Protein AF-A0A0J5IJS6-F1 (afdb_monomer_lite)

Organism: NCBI:txid880157

Structure (mmCIF, N/CA/C/O backbone):
data_AF-A0A0J5IJS6-F1
#
_entry.id   AF-A0A0J5IJS6-F1
#
loop_
_atom_site.group_PDB
_atom_site.id
_atom_site.type_symbol
_atom_site.label_atom_id
_atom_site.label_alt_id
_atom_site.label_comp_id
_atom_site.label_asym_id
_atom_site.label_entity_id
_atom_site.label_seq_id
_atom_site.pdbx_PDB_ins_code
_atom_site.Cartn_x
_atom_site.Cartn_y
_atom_site.Cartn_z
_atom_site.occupancy
_atom_site.B_iso_or_equiv
_atom_site.auth_seq_id
_atom_site.auth_comp_id
_atom_site.auth_asym_id
_atom_site.auth_atom_id
_atom_site.pdbx_PDB_model_num
ATOM 1 N N . GLY A 1 1 ? -22.419 -13.515 131.970 1.00 75.12 1 GLY A N 1
ATOM 2 C CA . GLY A 1 1 ? -23.611 -14.105 131.323 1.00 75.12 1 GLY A CA 1
ATOM 3 C C . GLY A 1 1 ? -23.386 -14.214 129.826 1.00 75.12 1 GLY A C 1
ATOM 4 O O . GLY A 1 1 ? -22.656 -13.390 129.288 1.00 75.12 1 GLY A O 1
ATOM 5 N N . ARG A 1 2 ? -23.968 -15.224 129.166 1.00 88.88 2 ARG A N 1
ATOM 6 C CA . ARG A 1 2 ? -23.912 -15.384 127.700 1.00 88.88 2 ARG A CA 1
ATOM 7 C C . ARG A 1 2 ? -24.667 -14.229 127.009 1.00 88.88 2 ARG A C 1
ATOM 9 O O . ARG A 1 2 ? -25.672 -13.759 127.544 1.00 88.88 2 ARG A O 1
ATOM 16 N N . LYS A 1 3 ? -24.170 -13.765 125.859 1.00 86.94 3 LYS A N 1
ATOM 17 C CA . LYS A 1 3 ? -24.756 -12.679 125.051 1.00 86.94 3 LYS A CA 1
ATOM 18 C C . LYS A 1 3 ? -25.018 -13.162 123.623 1.00 86.94 3 LYS A C 1
ATOM 20 O O . LYS A 1 3 ? -24.279 -14.015 123.140 1.00 86.94 3 LYS A O 1
ATOM 25 N N . VAL A 1 4 ? -26.008 -12.574 122.953 1.00 85.88 4 VAL A N 1
ATOM 26 C CA . VAL A 1 4 ? -26.241 -12.710 121.504 1.00 85.88 4 VAL A CA 1
ATOM 27 C C . VAL A 1 4 ? -26.254 -11.307 120.911 1.00 85.88 4 VAL A C 1
ATOM 29 O O . VAL A 1 4 ? -26.998 -10.450 121.381 1.00 85.88 4 VAL A O 1
ATOM 32 N N . ASN A 1 5 ? -25.372 -11.058 119.939 1.00 80.31 5 ASN A N 1
ATOM 33 C CA . ASN A 1 5 ? -25.178 -9.752 119.306 1.00 80.31 5 ASN A CA 1
ATOM 34 C C . ASN A 1 5 ? -25.135 -8.561 120.293 1.00 80.31 5 ASN A C 1
ATOM 36 O O . ASN A 1 5 ? -25.914 -7.617 120.219 1.00 80.31 5 ASN A O 1
ATOM 40 N N . GLY A 1 6 ? -24.280 -8.657 121.317 1.00 81.81 6 GLY A N 1
ATOM 41 C CA . GLY A 1 6 ? -24.116 -7.608 122.333 1.00 81.81 6 GLY A CA 1
ATOM 42 C C . GLY A 1 6 ? -25.203 -7.538 123.420 1.00 81.81 6 GLY A C 1
ATOM 43 O O . GLY A 1 6 ? -24.929 -6.972 124.482 1.00 81.81 6 GLY A O 1
ATOM 44 N N . LYS A 1 7 ? -26.373 -8.171 123.235 1.00 84.75 7 LYS A N 1
ATOM 45 C CA . LYS A 1 7 ? -27.511 -8.153 124.179 1.00 84.75 7 LYS A CA 1
ATOM 46 C C . LYS A 1 7 ? -27.475 -9.344 125.171 1.00 84.75 7 LYS A C 1
ATOM 48 O O . LYS A 1 7 ? -27.152 -10.464 124.763 1.00 84.75 7 LYS A O 1
ATOM 53 N N . PRO A 1 8 ? -27.742 -9.138 126.481 1.00 84.75 8 PRO A N 1
ATOM 54 C CA . PRO A 1 8 ? -27.737 -10.200 127.500 1.00 84.75 8 PRO A CA 1
ATOM 55 C C . PRO A 1 8 ? -28.999 -11.086 127.457 1.00 84.75 8 PRO A C 1
ATOM 57 O O . PRO A 1 8 ? -30.094 -10.591 127.224 1.00 84.75 8 PRO A O 1
ATOM 60 N N . LEU A 1 9 ? -28.861 -12.388 127.752 1.00 87.44 9 LEU A N 1
ATOM 61 C CA . LEU A 1 9 ? -29.941 -13.403 127.718 1.00 87.44 9 LEU A CA 1
ATOM 62 C C . LEU A 1 9 ? -30.887 -13.398 128.943 1.00 87.44 9 LEU A C 1
ATOM 64 O O . LEU A 1 9 ? -31.386 -14.443 129.348 1.00 87.44 9 LEU A O 1
ATOM 68 N N . SER A 1 10 ? -31.098 -12.249 129.584 1.00 87.38 10 SER A N 1
ATOM 69 C CA . SER A 1 10 ? -31.954 -12.138 130.780 1.00 87.38 10 SER A CA 1
ATOM 70 C C . SER A 1 10 ? -33.436 -11.881 130.468 1.00 87.38 10 SER A C 1
ATOM 72 O O . SER A 1 10 ? -34.239 -11.839 131.393 1.00 87.38 10 SER A O 1
ATOM 74 N N . ALA A 1 11 ? -33.787 -11.688 129.193 1.00 84.19 11 ALA A N 1
ATOM 75 C CA . ALA A 1 11 ? -35.144 -11.489 128.684 1.00 84.19 11 ALA A CA 1
ATOM 76 C C . ALA A 1 11 ? -35.200 -11.822 127.178 1.00 84.19 11 ALA A C 1
ATOM 78 O O . ALA A 1 11 ? -34.160 -12.110 126.573 1.00 84.19 11 ALA A O 1
ATOM 79 N N . ASP A 1 12 ? -36.392 -11.749 126.577 1.00 87.75 12 ASP A N 1
ATOM 80 C CA . ASP A 1 12 ? -36.588 -11.911 125.133 1.00 87.75 12 ASP A CA 1
ATOM 81 C C . ASP A 1 12 ? -35.729 -10.915 124.339 1.00 87.75 12 ASP A C 1
ATOM 83 O O . ASP A 1 12 ? -35.735 -9.706 124.588 1.00 87.75 12 ASP A O 1
ATOM 87 N N . ILE A 1 13 ? -34.974 -11.429 123.364 1.00 87.94 13 ILE A N 1
ATOM 88 C CA . ILE A 1 13 ? -34.071 -10.624 122.538 1.00 87.94 13 ILE A CA 1
ATOM 89 C C . ILE A 1 13 ? -34.767 -10.276 121.223 1.00 87.94 13 ILE A C 1
ATOM 91 O O . ILE A 1 13 ? -34.858 -11.101 120.316 1.00 87.94 13 ILE A O 1
ATOM 95 N N . ALA A 1 14 ? -35.190 -9.020 121.086 1.00 86.38 14 ALA A N 1
ATOM 96 C CA . ALA A 1 14 ? -35.557 -8.453 119.794 1.00 86.38 14 ALA A CA 1
ATOM 97 C C . ALA A 1 14 ? -34.288 -8.030 119.033 1.00 86.38 14 ALA A C 1
ATOM 99 O O . ALA A 1 14 ? -33.524 -7.181 119.511 1.00 86.38 14 ALA A O 1
ATOM 100 N N . LEU A 1 15 ? -34.067 -8.620 117.856 1.00 84.75 15 LEU A N 1
ATOM 101 C CA . LEU A 1 15 ? -33.019 -8.220 116.914 1.00 84.75 15 LEU A CA 1
ATOM 102 C C . LEU A 1 15 ? -33.637 -7.394 115.784 1.00 84.75 15 LEU A C 1
ATOM 104 O O . LEU A 1 15 ? -34.668 -7.771 115.228 1.00 84.75 15 LEU A O 1
ATOM 108 N N . ASN A 1 16 ? -33.010 -6.273 115.446 1.00 85.44 16 ASN A N 1
ATOM 109 C CA . ASN A 1 16 ? -33.337 -5.483 114.263 1.00 85.44 16 ASN A CA 1
ATOM 110 C C . ASN A 1 16 ? -32.311 -5.732 113.139 1.00 85.44 16 ASN A C 1
ATOM 112 O O . ASN A 1 16 ? -31.338 -6.460 113.315 1.00 85.44 16 ASN A O 1
ATOM 116 N N . ALA A 1 17 ? -32.532 -5.148 111.960 1.00 84.25 17 ALA A N 1
ATOM 117 C CA . ALA A 1 17 ? -31.653 -5.360 110.808 1.00 84.25 17 ALA A CA 1
ATOM 118 C C . ALA A 1 17 ? -30.197 -4.926 111.086 1.00 84.25 17 ALA A C 1
ATOM 120 O O . ALA A 1 17 ? -29.264 -5.657 110.752 1.00 84.25 17 ALA A O 1
ATOM 121 N N . ALA A 1 18 ? -30.011 -3.808 111.799 1.00 85.06 18 ALA A N 1
ATOM 122 C CA . ALA A 1 18 ? -28.694 -3.302 112.181 1.00 85.06 18 ALA A CA 1
ATOM 123 C C . ALA A 1 18 ? -27.958 -4.247 113.142 1.00 85.06 18 ALA A C 1
ATOM 125 O O . ALA A 1 18 ? -26.743 -4.396 113.038 1.00 85.06 18 ALA A O 1
ATOM 126 N N . ASP A 1 19 ? -28.688 -4.931 114.030 1.00 88.00 19 ASP A N 1
ATOM 127 C CA . ASP A 1 19 ? -28.109 -5.926 114.928 1.00 88.00 19 ASP A CA 1
ATOM 128 C C . ASP A 1 19 ? -27.409 -7.053 114.137 1.00 88.00 19 ASP A C 1
ATOM 130 O O . ASP A 1 19 ? -26.359 -7.529 114.545 1.00 88.00 19 ASP A O 1
ATOM 134 N N . VAL A 1 20 ? -27.925 -7.471 112.981 1.00 86.56 20 VAL A N 1
ATOM 135 C CA . VAL A 1 20 ? -27.361 -8.603 112.214 1.00 86.56 20 VAL A CA 1
ATOM 136 C C . VAL A 1 20 ? -26.585 -8.183 110.960 1.00 86.56 20 VAL A C 1
ATOM 138 O O . VAL A 1 20 ? -26.261 -9.030 110.132 1.00 86.56 20 VAL A O 1
ATOM 141 N N . GLY A 1 21 ? -26.298 -6.886 110.795 1.00 83.62 21 GLY A N 1
ATOM 142 C CA . GLY A 1 21 ? -25.655 -6.351 109.588 1.00 83.62 21 GLY A CA 1
ATOM 143 C C . GLY A 1 21 ? -26.500 -6.504 108.316 1.00 83.62 21 GLY A C 1
ATOM 144 O O . GLY A 1 21 ? -25.963 -6.462 107.211 1.00 83.62 21 GLY A O 1
ATOM 145 N N . ALA A 1 22 ? -27.811 -6.714 108.460 1.00 84.25 22 ALA A N 1
ATOM 146 C CA . ALA A 1 22 ? -28.744 -6.782 107.346 1.00 84.25 22 ALA A CA 1
ATOM 147 C C . ALA A 1 22 ? -29.258 -5.382 106.996 1.00 84.25 22 ALA A C 1
ATOM 149 O O . ALA A 1 22 ? -29.410 -4.522 107.863 1.00 84.25 22 ALA A O 1
ATOM 150 N N . TYR A 1 23 ? -29.595 -5.177 105.725 1.00 79.69 23 TYR A N 1
ATOM 151 C CA . TYR A 1 23 ? -30.289 -3.968 105.297 1.00 79.69 23 TYR A CA 1
ATOM 152 C C . TYR A 1 23 ? -31.687 -3.908 105.914 1.00 79.69 23 TYR A C 1
ATOM 154 O O . TYR A 1 23 ? -32.431 -4.894 105.925 1.00 79.69 23 TYR A O 1
ATOM 162 N N . SER A 1 24 ? -32.068 -2.735 106.409 1.00 74.06 24 SER A N 1
ATOM 163 C CA . SER A 1 24 ? -33.441 -2.476 106.812 1.00 74.06 24 SER A CA 1
ATOM 164 C C . SER A 1 24 ? -34.369 -2.428 105.592 1.00 74.06 24 SER A C 1
ATOM 166 O O . SER A 1 24 ? -33.960 -2.222 104.446 1.00 74.06 24 SER A O 1
ATOM 168 N N . LYS A 1 25 ? -35.672 -2.588 105.832 1.00 69.94 25 LYS A N 1
ATOM 169 C CA . LYS A 1 25 ? -36.699 -2.550 104.778 1.00 69.94 25 LYS A CA 1
ATOM 170 C C . LYS A 1 25 ? -36.768 -1.201 104.035 1.00 69.94 25 LYS A C 1
ATOM 172 O O . LYS A 1 25 ? -37.332 -1.155 102.953 1.00 69.94 25 LYS A O 1
ATOM 177 N N . GLY A 1 26 ? -36.223 -0.125 104.611 1.00 71.25 26 GLY A N 1
ATOM 178 C CA . GLY A 1 26 ? -36.110 1.186 103.958 1.00 71.25 26 GLY A CA 1
ATOM 179 C C . GLY A 1 26 ? -34.830 1.371 103.135 1.00 71.25 26 GLY A C 1
ATOM 180 O O . GLY A 1 26 ? -34.778 2.259 102.296 1.00 71.25 26 GLY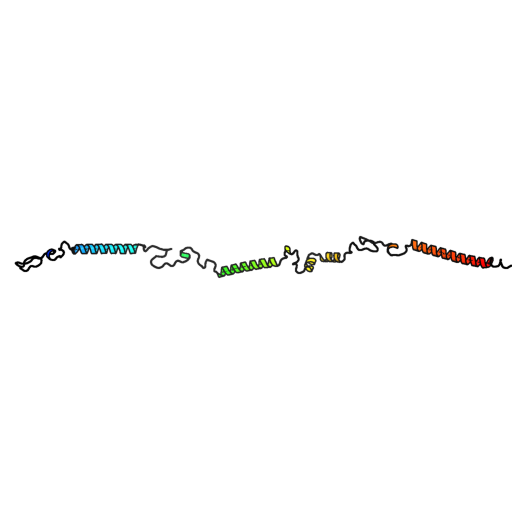 A O 1
ATOM 181 N N . GLU A 1 27 ? -33.809 0.537 103.357 1.00 74.12 27 GLU A N 1
ATOM 182 C CA . GLU A 1 27 ? -32.536 0.553 102.614 1.00 74.12 27 GLU A CA 1
ATOM 183 C C . GLU A 1 27 ? -32.547 -0.403 101.412 1.00 74.12 27 GLU A C 1
ATOM 185 O O . GLU A 1 27 ? -31.644 -0.385 100.579 1.00 74.12 27 GLU A O 1
ATOM 190 N N . THR A 1 28 ? -33.573 -1.248 101.319 1.00 72.94 28 THR A N 1
ATOM 191 C CA . THR A 1 28 ? -33.811 -2.127 100.176 1.00 72.94 28 THR A CA 1
ATOM 192 C C . THR A 1 28 ? -34.863 -1.503 99.277 1.00 72.94 28 THR A C 1
ATOM 194 O O . THR A 1 28 ? -35.879 -1.009 99.763 1.00 72.94 28 THR A O 1
ATOM 197 N N . TYR A 1 29 ? -34.637 -1.546 97.961 1.00 71.31 29 TYR A N 1
ATOM 198 C CA . TYR A 1 29 ? -35.675 -1.159 97.014 1.00 71.31 29 TYR A CA 1
ATOM 199 C C . TYR A 1 29 ? -36.921 -1.995 97.276 1.00 71.31 29 TYR A C 1
ATOM 201 O O . TYR A 1 29 ? -36.883 -3.228 97.337 1.00 71.31 29 TYR A O 1
ATOM 209 N N . SER A 1 30 ? -38.041 -1.305 97.429 1.00 82.44 30 SER A N 1
ATOM 210 C CA . SER A 1 30 ? -39.337 -1.946 97.449 1.00 82.44 30 SER A CA 1
ATOM 211 C C . SER A 1 30 ? -39.559 -2.677 96.127 1.00 82.44 30 SER A C 1
ATOM 213 O O . SER A 1 30 ? -39.063 -2.284 95.068 1.00 82.44 30 SER A O 1
ATOM 215 N N . ARG A 1 31 ? -40.386 -3.724 96.168 1.00 85.94 31 ARG A N 1
ATOM 216 C CA . ARG A 1 31 ? -40.810 -4.445 94.962 1.00 85.94 31 ARG A CA 1
ATOM 217 C C . ARG A 1 31 ? -41.314 -3.491 93.867 1.00 85.94 31 ARG A C 1
ATOM 219 O O . ARG A 1 31 ? -40.990 -3.682 92.704 1.00 85.94 31 ARG A O 1
ATOM 226 N N . ALA A 1 32 ? -42.024 -2.430 94.257 1.00 86.19 32 ALA A N 1
ATOM 227 C CA . ALA A 1 32 ? -42.535 -1.412 93.343 1.00 86.19 32 ALA A CA 1
ATOM 228 C C . ALA A 1 32 ? -41.426 -0.597 92.648 1.00 86.19 32 ALA A C 1
ATOM 230 O O . ALA A 1 32 ? -41.531 -0.309 91.457 1.00 86.19 32 ALA A O 1
ATOM 231 N N . GLU A 1 33 ? -40.353 -0.236 93.357 1.00 88.88 33 GLU A N 1
ATOM 232 C CA . GLU A 1 33 ? -39.211 0.477 92.767 1.00 88.88 33 GLU A CA 1
ATOM 233 C C . GLU A 1 33 ? -38.420 -0.416 91.813 1.00 88.88 33 GLU A C 1
ATOM 235 O O . GLU A 1 33 ? -38.027 0.033 90.735 1.00 88.88 33 GLU A O 1
ATOM 240 N N . THR A 1 34 ? -38.233 -1.691 92.168 1.00 90.00 34 THR A N 1
ATOM 241 C CA . THR A 1 34 ? -37.628 -2.681 91.270 1.00 90.00 34 THR A CA 1
ATOM 242 C C . THR A 1 34 ? -38.470 -2.865 90.008 1.00 90.00 34 THR A C 1
ATOM 244 O O . THR A 1 34 ? -37.931 -2.809 88.905 1.00 90.00 34 THR A O 1
ATOM 247 N N . ASP A 1 35 ? -39.792 -3.002 90.145 1.00 94.31 35 ASP A N 1
ATOM 248 C CA . ASP A 1 35 ? -40.707 -3.144 89.008 1.00 94.31 35 ASP A CA 1
ATOM 249 C C . ASP A 1 35 ? -40.660 -1.911 88.090 1.00 94.31 35 ASP A C 1
ATOM 251 O O . ASP A 1 35 ? -40.619 -2.046 86.864 1.00 94.31 35 ASP A O 1
ATOM 255 N N . LYS A 1 36 ? -40.590 -0.701 88.665 1.00 94.88 36 LYS A N 1
ATOM 256 C CA . LYS A 1 36 ? -40.413 0.540 87.900 1.00 94.88 36 LYS A CA 1
ATOM 257 C C . LYS A 1 36 ? -39.109 0.525 87.100 1.00 94.88 36 LYS A C 1
ATOM 259 O O . LYS A 1 36 ? -39.144 0.762 85.897 1.00 94.88 36 LYS A O 1
ATOM 264 N N . GLN A 1 37 ? -37.977 0.217 87.732 1.00 94.44 37 GLN A N 1
ATOM 265 C CA . GLN A 1 37 ? -36.676 0.184 87.051 1.00 94.44 37 GLN A CA 1
ATOM 266 C C . GLN A 1 37 ? -36.629 -0.872 85.939 1.00 94.44 37 GLN A C 1
ATOM 268 O O . GLN A 1 37 ? -36.096 -0.614 84.861 1.00 94.44 37 GLN A O 1
ATOM 273 N N . VAL A 1 38 ? -37.231 -2.044 86.165 1.00 96.25 38 VAL A N 1
ATOM 274 C CA . VAL A 1 38 ? -37.347 -3.096 85.145 1.00 96.25 38 VAL A CA 1
ATOM 275 C C . VAL A 1 38 ? -38.185 -2.617 83.959 1.00 96.25 38 VAL A C 1
ATOM 277 O O . VAL A 1 38 ? -37.820 -2.867 82.809 1.00 96.25 38 VAL A O 1
ATOM 280 N N . ASN A 1 39 ? -39.286 -1.909 84.208 1.00 96.75 39 ASN A N 1
ATOM 281 C CA . ASN A 1 39 ? -40.125 -1.354 83.147 1.00 96.75 39 ASN A CA 1
ATOM 282 C C . ASN A 1 39 ? -39.426 -0.217 82.385 1.00 96.75 39 ASN A C 1
ATOM 284 O O . ASN A 1 39 ? -39.508 -0.176 81.154 1.00 96.75 39 ASN A O 1
ATOM 288 N N . ASP A 1 40 ? -38.684 0.649 83.078 1.00 97.19 40 ASP A N 1
ATOM 289 C CA . ASP A 1 40 ? -37.868 1.704 82.465 1.00 97.19 40 ASP A CA 1
ATOM 290 C C . ASP A 1 40 ? -36.784 1.084 81.558 1.00 97.19 40 ASP A C 1
ATOM 292 O O . ASP A 1 40 ? -36.631 1.479 80.400 1.00 97.19 40 ASP A O 1
ATOM 296 N N . ALA A 1 41 ? -36.098 0.036 82.030 1.00 97.25 41 ALA A N 1
ATOM 297 C CA . ALA A 1 41 ? -35.099 -0.699 81.255 1.00 97.25 41 ALA A CA 1
ATOM 298 C C . ALA A 1 41 ? -35.706 -1.414 80.035 1.00 97.25 41 ALA A C 1
ATOM 300 O O . ALA A 1 41 ? -35.149 -1.339 78.938 1.00 97.25 41 ALA A O 1
ATOM 301 N N . LYS A 1 42 ? -36.870 -2.064 80.186 1.00 98.00 42 LYS A N 1
ATOM 302 C CA . LYS A 1 42 ? -37.609 -2.666 79.060 1.00 98.00 42 LYS A CA 1
ATOM 303 C C . LYS A 1 42 ? -37.994 -1.621 78.019 1.00 98.00 42 LYS A C 1
ATOM 305 O O . LYS A 1 42 ? -37.859 -1.875 76.825 1.00 98.00 42 LYS A O 1
ATOM 310 N N . THR A 1 43 ? -38.437 -0.450 78.466 1.00 97.75 43 THR A N 1
ATOM 311 C CA . THR A 1 43 ? -38.806 0.662 77.585 1.00 97.75 43 THR A CA 1
ATOM 312 C C . THR A 1 43 ? -37.587 1.185 76.831 1.00 97.75 43 THR A C 1
ATOM 314 O O . THR A 1 43 ? -37.635 1.328 75.612 1.00 97.75 43 THR A O 1
ATOM 317 N N . ALA A 1 44 ? -36.464 1.400 77.518 1.00 97.19 44 ALA A N 1
ATOM 318 C CA . ALA A 1 44 ? -35.214 1.814 76.887 1.00 97.19 44 ALA A CA 1
ATOM 319 C C . ALA A 1 44 ? -34.716 0.781 75.861 1.00 97.19 44 ALA A C 1
ATOM 321 O O . ALA A 1 44 ? -34.332 1.156 74.753 1.00 97.19 44 ALA A O 1
ATOM 322 N N . ALA A 1 45 ? -34.787 -0.513 76.189 1.00 96.56 45 ALA A N 1
ATOM 323 C CA . ALA A 1 45 ? -34.427 -1.596 75.277 1.00 96.56 45 ALA A CA 1
ATOM 324 C C . ALA A 1 45 ? -35.345 -1.639 74.044 1.00 96.56 45 ALA A C 1
ATOM 326 O O . ALA A 1 45 ? -34.857 -1.740 72.918 1.00 96.56 45 ALA A O 1
ATOM 327 N N . ALA A 1 46 ? -36.660 -1.500 74.231 1.00 95.31 46 ALA A N 1
ATOM 328 C CA . ALA A 1 46 ? -37.621 -1.436 73.132 1.00 95.31 46 ALA A CA 1
ATOM 329 C C . ALA A 1 46 ? -37.368 -0.218 72.230 1.00 95.31 46 ALA A C 1
ATOM 331 O O . ALA A 1 46 ? -37.334 -0.350 71.008 1.00 95.31 46 ALA A O 1
ATOM 332 N N . ASN A 1 47 ? -37.109 0.951 72.821 1.00 93.56 47 ASN A N 1
ATOM 333 C CA . ASN A 1 47 ? -36.779 2.171 72.087 1.00 93.56 47 ASN A CA 1
ATOM 334 C C . ASN A 1 47 ? -35.478 2.021 71.288 1.00 93.56 47 ASN A C 1
ATOM 336 O O . ASN A 1 47 ? -35.429 2.415 70.124 1.00 93.56 47 ASN A O 1
ATOM 340 N N . ALA A 1 48 ? -34.442 1.415 71.875 1.00 93.31 48 ALA A N 1
ATOM 341 C CA . ALA A 1 48 ? -33.187 1.136 71.183 1.00 93.31 48 ALA A CA 1
ATOM 342 C C . ALA A 1 48 ? -33.390 0.169 70.006 1.00 93.31 48 ALA A C 1
ATOM 344 O O . ALA A 1 48 ? -32.881 0.423 68.914 1.00 93.31 48 ALA A O 1
ATOM 345 N N . ASN A 1 49 ? -34.179 -0.893 70.202 1.00 89.94 49 ASN A N 1
ATOM 346 C CA . ASN A 1 49 ? -34.479 -1.873 69.160 1.00 89.94 49 ASN A CA 1
ATOM 347 C C . ASN A 1 49 ? -35.284 -1.247 68.006 1.00 89.94 49 ASN A C 1
ATOM 349 O O . ASN A 1 49 ? -34.958 -1.433 66.836 1.00 89.94 49 ASN A O 1
ATOM 353 N N . ASN A 1 50 ? -36.285 -0.423 68.326 1.00 86.81 50 ASN A N 1
ATOM 354 C CA . ASN A 1 50 ? -37.069 0.318 67.336 1.00 86.81 50 ASN A CA 1
ATOM 355 C C . ASN A 1 50 ? -36.207 1.320 66.555 1.00 86.81 50 ASN A C 1
ATOM 357 O O . ASN A 1 50 ? -36.320 1.411 65.334 1.00 86.81 50 ASN A O 1
ATOM 361 N N . ASN A 1 51 ? -35.311 2.040 67.237 1.00 87.00 51 ASN A N 1
ATOM 362 C CA . ASN A 1 51 ? -34.382 2.967 66.594 1.00 87.00 51 ASN A CA 1
ATOM 363 C C . ASN A 1 51 ? -33.412 2.234 65.651 1.00 87.00 51 ASN A C 1
ATOM 365 O O . ASN A 1 51 ? -33.173 2.688 64.534 1.00 87.00 51 ASN A O 1
ATOM 369 N N . ALA A 1 52 ? -32.895 1.071 66.064 1.00 86.12 52 ALA A N 1
ATOM 370 C CA . ALA A 1 52 ? -32.032 0.235 65.231 1.00 86.12 52 ALA A CA 1
ATOM 371 C C . ALA A 1 52 ? -32.761 -0.263 63.972 1.00 86.12 52 ALA A C 1
ATOM 373 O O . ALA A 1 52 ? -32.237 -0.109 62.868 1.00 86.12 52 ALA A O 1
ATOM 374 N N . ASN A 1 53 ? -33.998 -0.748 64.123 1.00 78.19 53 ASN A N 1
ATOM 375 C CA . ASN A 1 53 ? -34.842 -1.189 63.008 1.00 78.19 53 ASN A CA 1
ATOM 376 C C . ASN A 1 53 ? -35.243 -0.042 62.055 1.00 78.19 53 ASN A C 1
ATOM 378 O O . ASN A 1 53 ? -35.615 -0.300 60.914 1.00 78.19 53 ASN A O 1
ATOM 382 N N . GLY A 1 54 ? -35.157 1.220 62.494 1.00 71.81 54 GLY A N 1
ATOM 383 C CA . GLY A 1 54 ? -35.552 2.404 61.722 1.00 71.81 54 GLY A CA 1
ATOM 384 C C . GLY A 1 54 ? -34.431 3.128 60.963 1.00 71.81 54 GLY A C 1
ATOM 385 O O . GLY A 1 54 ? -34.734 4.014 60.162 1.00 71.81 54 GLY A O 1
ATOM 386 N N . ARG A 1 55 ? -33.145 2.789 61.170 1.00 81.00 55 ARG A N 1
ATOM 387 C CA . ARG A 1 55 ? -32.018 3.528 60.544 1.00 81.00 55 ARG A CA 1
ATOM 388 C C . ARG A 1 55 ? -32.021 3.461 59.016 1.00 81.00 55 ARG A C 1
ATOM 390 O O . ARG A 1 55 ? -31.522 4.382 58.369 1.00 81.00 55 ARG A O 1
ATOM 397 N N . VAL A 1 56 ? -32.602 2.407 58.445 1.00 78.75 56 VAL A N 1
ATOM 398 C CA . VAL A 1 56 ? -32.887 2.311 57.011 1.00 78.75 56 VAL A CA 1
ATOM 399 C C . VAL A 1 56 ? -34.401 2.214 56.840 1.00 78.75 56 VAL A C 1
ATOM 401 O O . VAL A 1 56 ? -34.973 1.150 57.065 1.00 78.75 56 VAL A O 1
ATOM 404 N N . PRO A 1 57 ? -35.081 3.309 56.452 1.00 82.94 57 PRO A N 1
ATOM 405 C CA . PRO A 1 57 ? -36.510 3.256 56.180 1.00 82.94 57 PRO A CA 1
ATOM 406 C C . PRO A 1 57 ? -36.823 2.216 55.095 1.00 82.94 57 PRO A C 1
ATOM 408 O O . PRO A 1 57 ? -36.176 2.213 54.046 1.00 82.94 57 PRO A O 1
ATOM 411 N N . ALA A 1 58 ? -37.857 1.394 55.302 1.00 79.94 58 ALA A N 1
ATOM 412 C CA . ALA A 1 58 ? -38.224 0.284 54.410 1.00 79.94 58 ALA A CA 1
ATOM 413 C C . ALA A 1 58 ? -38.535 0.703 52.954 1.00 79.94 58 ALA A C 1
ATOM 415 O O . ALA A 1 58 ? -38.514 -0.123 52.047 1.00 79.94 58 ALA A O 1
ATOM 416 N N . GLY A 1 59 ? -38.798 1.993 52.710 1.00 85.69 59 GLY A N 1
ATOM 417 C CA . GLY A 1 59 ? -39.037 2.549 51.375 1.00 85.69 59 GLY A CA 1
ATOM 418 C C . GLY A 1 59 ? -37.784 3.004 50.618 1.00 85.69 59 GLY A C 1
ATOM 419 O O . GLY A 1 59 ? -37.907 3.478 49.487 1.00 85.69 59 GLY A O 1
ATOM 420 N N . ARG A 1 60 ? -36.584 2.922 51.211 1.00 91.81 60 ARG A N 1
ATOM 421 C CA . ARG A 1 60 ? -35.350 3.330 50.528 1.00 91.81 60 ARG A CA 1
ATOM 422 C C . ARG A 1 60 ? -35.010 2.353 49.405 1.00 91.81 60 ARG A C 1
ATOM 424 O O . ARG A 1 60 ? -35.077 1.136 49.567 1.00 91.81 60 ARG A O 1
ATOM 431 N N . LYS A 1 61 ? -34.639 2.924 48.261 1.00 93.50 61 LYS A N 1
ATOM 432 C CA . LYS A 1 61 ? -34.319 2.196 47.037 1.00 93.50 61 LYS A CA 1
ATOM 433 C C . LYS A 1 61 ? -32.951 2.608 46.510 1.00 93.50 61 LYS A C 1
ATOM 435 O O . LYS A 1 61 ? -32.580 3.774 46.633 1.00 93.50 61 LYS A O 1
ATOM 440 N N . VAL A 1 62 ? -32.256 1.675 45.866 1.00 94.50 62 VAL A N 1
ATOM 441 C CA . VAL A 1 62 ? -31.091 1.949 45.013 1.00 94.50 62 VAL A CA 1
ATOM 442 C C . VAL A 1 62 ? -31.515 1.668 43.584 1.00 94.50 62 VAL A C 1
ATOM 444 O O . VAL A 1 62 ? -31.913 0.552 43.267 1.00 94.50 62 VAL A O 1
ATOM 447 N N . ASN A 1 63 ? -31.509 2.707 42.750 1.00 93.75 63 ASN A N 1
ATOM 448 C CA . ASN A 1 63 ? -31.999 2.647 41.376 1.00 93.75 63 ASN A CA 1
ATOM 449 C C . ASN A 1 63 ? -33.354 1.916 41.225 1.00 93.75 63 ASN A C 1
ATOM 451 O O . ASN A 1 63 ? -33.502 0.945 40.490 1.00 93.75 63 ASN A O 1
ATOM 455 N N . GLY A 1 64 ? -34.346 2.317 42.024 1.00 92.81 64 GLY A N 1
ATOM 456 C CA . GLY A 1 64 ? -35.685 1.716 41.994 1.00 92.81 64 GLY A CA 1
ATOM 457 C C . GLY A 1 64 ? -35.837 0.364 42.713 1.00 92.81 64 GLY A C 1
ATOM 458 O O . GLY A 1 64 ? -36.976 -0.035 42.968 1.00 92.81 64 GLY A O 1
ATOM 459 N N . LYS A 1 65 ? -34.743 -0.299 43.120 1.00 93.94 65 LYS A N 1
ATOM 460 C CA . LYS A 1 65 ? -34.755 -1.608 43.801 1.00 93.94 65 LYS A CA 1
ATOM 461 C C . LYS A 1 65 ? -34.771 -1.466 45.332 1.00 93.94 65 LYS A C 1
ATOM 463 O O . LYS A 1 65 ? -34.007 -0.654 45.854 1.00 93.94 65 LYS A O 1
ATOM 468 N N . PRO A 1 66 ? -35.628 -2.209 46.059 1.00 92.31 66 PRO A N 1
ATOM 469 C CA . PRO A 1 66 ? -35.741 -2.115 47.518 1.00 92.31 66 PRO A CA 1
ATOM 470 C C . PRO A 1 66 ? -34.515 -2.696 48.239 1.00 92.31 66 PRO A C 1
ATOM 472 O O . PRO A 1 66 ? -33.935 -3.676 47.785 1.00 92.31 66 PRO A O 1
ATOM 475 N N . LEU A 1 67 ? -34.171 -2.135 49.402 1.00 92.06 67 LEU A N 1
ATOM 476 C CA . LEU A 1 67 ? -33.063 -2.589 50.266 1.00 92.06 67 LEU A CA 1
ATOM 477 C C . LEU A 1 67 ? -33.415 -3.792 51.168 1.00 92.06 67 LEU A C 1
ATOM 479 O O . LEU A 1 67 ? -32.762 -4.021 52.181 1.00 92.06 67 LEU A O 1
ATOM 483 N N . SER A 1 68 ? -34.463 -4.552 50.840 1.00 89.62 68 SER A N 1
ATOM 484 C CA . SER A 1 68 ? -34.903 -5.717 51.624 1.00 89.62 68 SER A CA 1
ATOM 485 C C . SER A 1 68 ? -34.079 -6.988 51.368 1.00 89.62 68 SER A C 1
ATOM 487 O O . SER A 1 68 ? -34.317 -8.001 52.019 1.00 89.62 68 SER A O 1
ATOM 489 N N . ALA A 1 69 ? -33.160 -6.954 50.400 1.00 90.62 69 ALA A N 1
ATOM 490 C CA . ALA A 1 69 ? -32.255 -8.037 50.024 1.00 90.62 69 ALA A CA 1
ATOM 491 C C . ALA A 1 69 ? -31.026 -7.463 49.289 1.00 90.62 69 ALA A C 1
ATOM 493 O O . ALA A 1 69 ? -30.951 -6.252 49.053 1.00 90.62 69 ALA A O 1
ATOM 494 N N . ASP A 1 70 ? -30.094 -8.331 48.891 1.00 94.94 70 ASP A N 1
ATOM 495 C CA . ASP A 1 70 ? -28.946 -7.954 48.063 1.00 94.94 70 ASP A CA 1
ATOM 496 C C . ASP A 1 70 ? -29.392 -7.358 46.716 1.00 94.94 70 ASP A C 1
ATOM 498 O O . ASP A 1 70 ? -30.269 -7.889 46.029 1.00 94.94 70 ASP A O 1
ATOM 502 N N . ILE A 1 71 ? -28.762 -6.248 46.316 1.00 96.44 71 ILE A N 1
ATOM 503 C CA . ILE A 1 71 ? -29.082 -5.531 45.076 1.00 96.44 71 ILE A CA 1
ATOM 504 C C . ILE A 1 71 ? -28.011 -5.816 44.023 1.00 96.44 71 ILE A C 1
ATOM 506 O O . ILE A 1 71 ? -26.908 -5.277 44.074 1.00 96.44 71 ILE A O 1
ATOM 510 N N . ALA A 1 72 ? -28.367 -6.603 43.010 1.00 95.81 72 ALA A N 1
ATOM 511 C CA . ALA A 1 72 ? -27.589 -6.707 41.781 1.00 95.81 72 ALA A CA 1
ATOM 512 C C . ALA A 1 72 ? -27.979 -5.568 40.827 1.00 95.81 72 ALA A C 1
ATOM 514 O O . ALA A 1 72 ? -29.139 -5.476 40.412 1.00 95.81 72 ALA A O 1
ATOM 515 N N . LEU A 1 73 ? -27.024 -4.706 40.473 1.00 94.88 73 LEU A N 1
ATOM 516 C CA . LEU A 1 73 ? -27.191 -3.685 39.437 1.00 94.88 73 LEU A CA 1
ATOM 517 C C . LEU A 1 73 ? -26.596 -4.181 38.116 1.00 94.88 73 LEU A C 1
ATOM 519 O O . LEU A 1 73 ? -25.530 -4.794 38.094 1.00 94.88 73 LEU A O 1
ATOM 523 N N . ASN A 1 74 ? -27.285 -3.911 37.016 1.00 92.75 74 ASN A N 1
ATOM 524 C CA . ASN A 1 74 ? -26.797 -4.127 35.661 1.00 92.75 74 ASN A CA 1
ATOM 525 C C . ASN A 1 74 ? -26.490 -2.781 34.979 1.00 92.75 74 ASN A C 1
ATOM 527 O O . ASN A 1 74 ? -26.665 -1.714 35.564 1.00 92.75 74 ASN A O 1
ATOM 531 N N . ALA A 1 75 ? -26.010 -2.828 33.736 1.00 93.56 75 ALA A N 1
ATOM 532 C CA . ALA A 1 75 ? -25.647 -1.623 32.992 1.00 93.56 75 ALA A CA 1
ATOM 533 C C . ALA A 1 75 ? -26.838 -0.658 32.811 1.00 93.56 75 ALA A C 1
ATOM 535 O O . ALA A 1 75 ? -26.684 0.546 33.011 1.00 93.56 75 ALA A O 1
ATOM 536 N N . ALA A 1 76 ? -28.037 -1.193 32.553 1.00 92.69 76 ALA A N 1
ATOM 537 C CA . ALA A 1 76 ? -29.255 -0.397 32.412 1.00 92.69 76 ALA A CA 1
ATOM 538 C C . ALA A 1 76 ? -29.630 0.326 33.714 1.00 92.69 76 ALA A C 1
ATOM 540 O O . ALA A 1 76 ? -30.128 1.448 33.666 1.00 92.69 76 ALA A O 1
ATOM 541 N N . ASP A 1 77 ? -29.344 -0.272 34.875 1.00 95.50 77 ASP A N 1
ATOM 542 C CA . ASP A 1 77 ? -29.624 0.363 36.159 1.00 95.50 77 ASP A CA 1
ATOM 543 C C . ASP A 1 77 ? -28.814 1.653 36.376 1.00 95.50 77 ASP A C 1
ATOM 545 O O . ASP A 1 77 ? -29.269 2.580 37.030 1.00 95.50 77 ASP A O 1
ATOM 549 N N . VAL A 1 78 ? -27.599 1.740 35.844 1.00 94.44 78 VAL A N 1
ATOM 550 C CA . VAL A 1 78 ? -26.708 2.888 36.087 1.00 94.44 78 VAL A CA 1
ATOM 551 C C . VAL A 1 78 ? -26.529 3.775 34.854 1.00 94.44 78 VAL A C 1
ATOM 553 O O . VAL A 1 78 ? -25.664 4.646 34.849 1.00 94.44 78 VAL A O 1
ATOM 556 N N . GLY A 1 79 ? -27.326 3.552 33.802 1.00 92.44 79 GLY A N 1
ATOM 557 C CA . GLY A 1 79 ? -27.201 4.266 32.528 1.00 92.44 79 GLY A CA 1
ATOM 558 C C . GLY A 1 79 ? -25.883 3.991 31.795 1.00 92.44 79 GLY A C 1
ATOM 559 O O . GLY A 1 79 ? -25.431 4.820 31.009 1.00 92.44 79 GLY A O 1
ATOM 560 N N . ALA A 1 80 ? -25.241 2.856 32.073 1.00 93.69 80 ALA A N 1
ATOM 561 C CA . ALA A 1 80 ? -24.033 2.425 31.386 1.00 93.69 80 ALA A CA 1
ATOM 562 C C . ALA A 1 80 ? -24.377 1.586 30.150 1.00 93.69 80 ALA A C 1
ATOM 564 O O . ALA A 1 80 ? -25.406 0.912 30.105 1.00 93.69 80 ALA A O 1
ATOM 565 N N . TYR A 1 81 ? -23.467 1.568 29.176 1.00 90.69 81 TYR A N 1
ATOM 566 C CA . TYR A 1 81 ? -23.561 0.649 28.047 1.00 90.69 81 TYR A CA 1
ATOM 567 C C . TYR A 1 81 ? -23.402 -0.797 28.509 1.00 90.69 81 TYR A C 1
ATOM 569 O O . TYR A 1 81 ? -22.514 -1.138 29.299 1.00 90.69 81 TYR A O 1
ATOM 577 N N . SER A 1 82 ? -24.242 -1.674 27.977 1.00 86.31 82 SER A N 1
ATOM 578 C CA . SER A 1 82 ? -24.056 -3.109 28.110 1.00 86.31 82 SER A CA 1
ATOM 579 C C . SER A 1 82 ? -22.863 -3.585 27.276 1.00 86.31 82 SER A C 1
ATOM 581 O O . SER A 1 82 ? -22.435 -2.957 26.304 1.00 86.31 82 SER A O 1
ATOM 583 N N . LYS A 1 83 ? -22.342 -4.768 27.619 1.00 80.31 83 LYS A N 1
ATOM 584 C CA . LYS A 1 83 ? -21.293 -5.430 26.827 1.00 80.31 83 LYS A CA 1
ATOM 585 C C . LYS A 1 83 ? -21.716 -5.727 25.382 1.00 80.31 83 LYS A C 1
ATOM 587 O O . LYS A 1 83 ? -20.834 -5.934 24.564 1.00 80.31 83 LYS A O 1
ATOM 592 N N . GLY A 1 84 ? -23.020 -5.790 25.092 1.00 79.06 84 GLY A N 1
ATOM 593 C CA . GLY A 1 84 ? -23.540 -6.008 23.739 1.00 79.06 84 GLY A CA 1
ATOM 594 C C . GLY A 1 84 ? -23.689 -4.725 22.918 1.00 79.06 84 GLY A C 1
ATOM 595 O O . GLY A 1 84 ? -23.661 -4.785 21.698 1.00 79.06 84 GLY A O 1
ATOM 596 N N . GLU A 1 85 ? -23.824 -3.568 23.571 1.00 80.44 85 GLU A N 1
ATOM 597 C CA . GLU A 1 85 ? -23.864 -2.255 22.903 1.00 80.44 85 GLU A CA 1
ATOM 598 C C . GLU A 1 85 ? -22.462 -1.713 22.597 1.00 80.44 85 GLU A C 1
ATOM 600 O O . GLU A 1 85 ? -22.292 -0.831 21.759 1.00 80.44 85 GLU A O 1
ATOM 605 N N . THR A 1 86 ? -21.444 -2.245 23.274 1.00 83.88 86 THR A N 1
ATOM 606 C CA . THR A 1 86 ? -20.038 -1.974 22.965 1.00 83.88 86 THR A CA 1
ATOM 607 C C . THR A 1 86 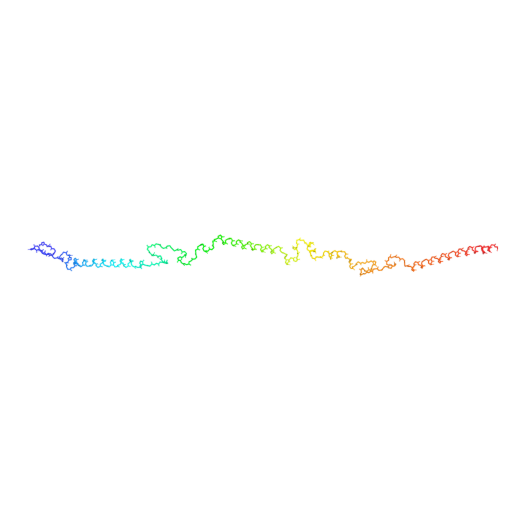? -19.535 -3.003 21.961 1.00 83.88 86 THR A C 1
ATOM 609 O O . THR A 1 86 ? -19.950 -4.158 22.014 1.00 83.88 86 THR A O 1
ATOM 612 N N . TYR A 1 87 ? -18.603 -2.615 21.085 1.00 76.31 87 TYR A N 1
ATOM 613 C CA . TYR A 1 87 ? -17.974 -3.560 20.164 1.00 76.31 87 TYR A CA 1
ATOM 614 C C . TYR A 1 87 ? -17.449 -4.786 20.908 1.00 76.31 87 TYR A C 1
ATOM 616 O O . TYR A 1 87 ? -16.675 -4.680 21.867 1.00 76.31 87 TYR A O 1
ATOM 624 N N . SER A 1 88 ? -17.845 -5.960 20.430 1.00 88.00 88 SER A N 1
ATOM 625 C CA . SER A 1 88 ? -17.253 -7.205 20.880 1.00 88.00 88 SER A CA 1
ATOM 626 C C . SER A 1 88 ? -15.775 -7.238 20.490 1.00 88.00 88 SER A C 1
ATOM 628 O O . SER A 1 88 ? -15.347 -6.651 19.492 1.00 88.00 88 SER A O 1
ATOM 630 N N . ARG A 1 89 ? -14.973 -7.976 21.263 1.00 88.44 89 ARG A N 1
ATOM 631 C CA . ARG A 1 89 ? -13.550 -8.167 20.954 1.00 88.44 89 ARG A CA 1
ATOM 632 C C . ARG A 1 89 ? -13.340 -8.665 19.516 1.00 88.44 89 ARG A C 1
ATOM 634 O O . ARG A 1 89 ? -12.453 -8.170 18.837 1.00 88.44 89 ARG A O 1
ATOM 641 N N . GLY A 1 90 ? -14.207 -9.563 19.040 1.00 90.75 90 GLY A N 1
ATOM 642 C CA . GLY A 1 90 ? -14.149 -10.098 17.678 1.00 90.75 90 GLY A CA 1
ATOM 643 C C . GLY A 1 90 ? -14.422 -9.055 16.590 1.00 90.75 90 GLY A C 1
ATOM 644 O O . GLY A 1 90 ? -13.725 -9.039 15.579 1.00 90.75 90 GLY A O 1
ATOM 645 N N . GLU A 1 91 ? -15.378 -8.144 16.794 1.00 91.81 91 GLU A N 1
ATOM 646 C CA . GLU A 1 91 ? -15.619 -7.041 15.852 1.00 91.81 91 GLU A CA 1
ATOM 647 C C . GLU A 1 91 ? -14.438 -6.073 15.797 1.00 91.81 91 GLU A C 1
ATOM 649 O O . GLU A 1 91 ? -14.058 -5.626 14.713 1.00 91.81 91 GLU A O 1
ATOM 654 N N . VAL A 1 92 ? -13.842 -5.759 16.952 1.00 93.25 92 VAL A N 1
ATOM 655 C CA . VAL A 1 92 ? -12.633 -4.927 17.016 1.00 93.25 92 VAL A CA 1
ATOM 656 C C . VAL A 1 92 ? -11.488 -5.608 16.273 1.00 93.25 92 VAL A C 1
ATOM 658 O O . VAL A 1 92 ? -10.863 -4.976 15.424 1.00 93.25 92 VAL A O 1
ATOM 661 N N . ASP A 1 93 ? -11.253 -6.895 16.525 1.00 95.94 93 ASP A N 1
ATOM 662 C CA . ASP A 1 93 ? -10.196 -7.660 15.862 1.00 95.94 93 ASP A CA 1
ATOM 663 C C . ASP A 1 93 ? -10.411 -7.716 14.339 1.00 95.94 93 ASP A C 1
ATOM 665 O O . ASP A 1 93 ? -9.465 -7.513 13.575 1.00 95.94 93 ASP A O 1
ATOM 669 N N . SER A 1 94 ? -11.656 -7.901 13.880 1.00 96.62 94 SER A N 1
ATOM 670 C CA . SER A 1 94 ? -12.003 -7.860 12.453 1.00 96.62 94 SER A CA 1
ATOM 671 C C . SER A 1 94 ? -11.688 -6.498 11.835 1.00 96.62 94 SER A C 1
ATOM 673 O O . SER A 1 94 ? -10.973 -6.425 10.839 1.00 96.62 94 SER A O 1
ATOM 675 N N . ARG A 1 95 ? -12.146 -5.405 12.458 1.00 96.50 95 ARG A N 1
ATOM 676 C CA . ARG A 1 95 ? -11.891 -4.039 11.968 1.00 96.50 95 ARG A CA 1
ATOM 677 C C . ARG A 1 95 ? -10.399 -3.714 11.943 1.00 96.50 95 ARG A C 1
ATOM 679 O O . ARG A 1 95 ? -9.914 -3.095 10.999 1.00 96.50 95 ARG A O 1
ATOM 686 N N . VAL A 1 96 ? -9.654 -4.143 12.959 1.00 97.75 96 VAL A N 1
ATOM 687 C CA . VAL A 1 96 ? -8.194 -3.981 13.013 1.00 97.75 96 VAL A CA 1
ATOM 688 C C . VAL A 1 96 ? -7.519 -4.760 11.883 1.00 97.75 96 VAL A C 1
ATOM 690 O O . VAL A 1 96 ? -6.572 -4.256 11.276 1.00 97.75 96 VAL A O 1
ATOM 693 N N . ASN A 1 97 ? -8.004 -5.960 11.563 1.00 98.25 97 ASN A N 1
ATOM 694 C CA . ASN A 1 97 ? -7.491 -6.740 10.440 1.00 98.25 97 ASN A CA 1
ATOM 695 C C . ASN A 1 97 ? -7.773 -6.067 9.091 1.00 98.25 97 ASN A C 1
ATOM 697 O O . ASN A 1 97 ? -6.863 -5.989 8.267 1.00 98.25 97 ASN A O 1
ATOM 701 N N . ASP A 1 98 ? -8.961 -5.501 8.888 1.00 98.38 98 ASP A N 1
ATOM 702 C CA . ASP A 1 98 ? -9.299 -4.764 7.662 1.00 98.38 98 ASP A CA 1
ATOM 703 C C . ASP A 1 98 ? -8.399 -3.536 7.463 1.00 98.38 98 ASP A C 1
ATOM 705 O O . ASP A 1 98 ? -7.879 -3.291 6.367 1.00 98.38 98 ASP A O 1
ATOM 709 N N . VAL A 1 99 ? -8.148 -2.792 8.545 1.00 98.44 99 VAL A N 1
ATOM 710 C CA . VAL A 1 99 ? -7.218 -1.654 8.543 1.00 98.44 99 VAL A CA 1
ATOM 711 C C . VAL A 1 99 ? -5.796 -2.116 8.226 1.00 98.44 99 VAL A C 1
ATOM 713 O O . VAL A 1 99 ? -5.130 -1.513 7.384 1.00 98.44 99 VAL A O 1
ATOM 716 N N . ARG A 1 100 ? -5.331 -3.211 8.842 1.00 98.69 100 ARG A N 1
ATOM 717 C CA . ARG A 1 100 ? -3.997 -3.774 8.583 1.00 98.69 100 ARG A CA 1
ATOM 718 C C . ARG A 1 100 ? -3.842 -4.208 7.126 1.00 98.69 100 ARG A C 1
ATOM 720 O O . ARG A 1 100 ? -2.824 -3.906 6.509 1.00 98.69 100 ARG A O 1
ATOM 727 N N . ASN A 1 101 ? -4.850 -4.865 6.562 1.00 98.62 101 ASN A N 1
ATOM 728 C CA . ASN A 1 101 ? -4.849 -5.285 5.162 1.00 98.62 101 ASN A CA 1
ATOM 729 C C . ASN A 1 101 ? -4.806 -4.080 4.219 1.00 98.62 101 ASN A C 1
ATOM 731 O O . ASN A 1 101 ? -4.005 -4.054 3.286 1.00 98.62 101 ASN A O 1
ATOM 735 N N . SER A 1 102 ? -5.599 -3.047 4.501 1.00 98.69 102 SER A N 1
ATOM 736 C CA . SER A 1 102 ? -5.596 -1.804 3.724 1.00 98.69 102 SER A CA 1
ATOM 737 C C . SER A 1 102 ? -4.235 -1.101 3.772 1.00 98.69 102 SER A C 1
ATOM 739 O O . SER A 1 102 ? -3.724 -0.680 2.733 1.00 98.69 102 SER A O 1
ATOM 741 N N . ALA A 1 103 ? -3.607 -1.037 4.950 1.00 98.69 103 ALA A N 1
ATOM 742 C CA . ALA A 1 103 ? -2.271 -0.468 5.118 1.00 98.69 103 ALA A CA 1
ATOM 743 C C . ALA A 1 103 ? -1.201 -1.269 4.357 1.00 98.69 103 ALA A C 1
ATOM 745 O O .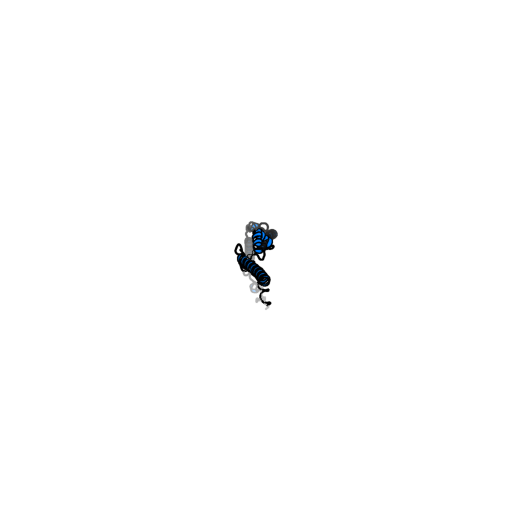 ALA A 1 103 ? -0.378 -0.691 3.646 1.00 98.69 103 ALA A O 1
ATOM 746 N N . ASN A 1 104 ? -1.245 -2.601 4.438 1.00 98.50 104 ASN A N 1
ATOM 747 C CA . ASN A 1 104 ? -0.332 -3.471 3.697 1.00 98.50 104 ASN A CA 1
ATOM 748 C C . ASN A 1 104 ? -0.501 -3.314 2.180 1.00 98.50 104 ASN A C 1
ATOM 750 O O . ASN A 1 104 ? 0.487 -3.215 1.458 1.00 98.50 104 ASN A O 1
ATOM 754 N N . ASN A 1 105 ? -1.739 -3.220 1.692 1.00 98.50 105 ASN A N 1
ATOM 755 C CA . ASN A 1 105 ? -2.021 -2.998 0.275 1.00 98.50 105 ASN A CA 1
ATOM 756 C C . ASN A 1 105 ? -1.496 -1.640 -0.209 1.00 98.50 105 ASN A C 1
ATOM 758 O O . ASN A 1 105 ? -0.905 -1.559 -1.288 1.00 98.50 105 ASN A O 1
ATOM 762 N N . ALA A 1 106 ? -1.662 -0.583 0.592 1.00 98.62 106 ALA A N 1
ATOM 763 C CA . ALA A 1 106 ? -1.113 0.736 0.288 1.00 98.62 106 ALA A CA 1
ATOM 764 C C . ALA A 1 106 ? 0.423 0.705 0.214 1.00 98.62 106 ALA A C 1
ATOM 766 O O . ALA A 1 106 ? 0.999 1.213 -0.750 1.00 98.62 106 ALA A O 1
ATOM 767 N N . ASN A 1 107 ? 1.074 0.042 1.174 1.00 98.25 107 ASN A N 1
ATOM 768 C CA . ASN A 1 107 ? 2.527 -0.127 1.185 1.00 98.25 107 ASN A CA 1
ATOM 769 C C . ASN A 1 107 ? 3.022 -0.928 -0.025 1.00 98.25 107 ASN A C 1
ATOM 771 O O . ASN A 1 107 ? 3.977 -0.519 -0.679 1.00 98.25 107 ASN A O 1
ATOM 775 N N . ASN A 1 108 ? 2.354 -2.026 -0.379 1.00 98.00 108 ASN A N 1
ATOM 776 C CA . ASN A 1 108 ? 2.733 -2.839 -1.536 1.00 98.00 108 ASN A CA 1
ATOM 777 C C . ASN A 1 108 ? 2.569 -2.075 -2.859 1.00 98.00 108 ASN A C 1
ATOM 779 O O . ASN A 1 108 ? 3.441 -2.154 -3.721 1.00 98.00 108 ASN A O 1
ATOM 783 N N . ASN A 1 109 ? 1.499 -1.287 -3.012 1.00 97.50 109 ASN A N 1
ATOM 784 C CA . ASN A 1 109 ? 1.315 -0.414 -4.177 1.00 97.50 109 ASN A CA 1
ATOM 785 C C . ASN A 1 109 ? 2.412 0.659 -4.256 1.00 97.50 109 ASN A C 1
ATOM 787 O O . ASN A 1 109 ? 2.928 0.927 -5.338 1.00 97.50 109 ASN A O 1
ATOM 791 N N . ALA A 1 110 ? 2.801 1.254 -3.125 1.00 97.88 110 ALA A N 1
ATOM 792 C CA . ALA A 1 110 ? 3.898 2.218 -3.086 1.00 97.88 110 ALA A CA 1
ATOM 793 C C . ALA A 1 110 ? 5.240 1.569 -3.468 1.00 97.88 110 ALA A C 1
ATOM 795 O O . ALA A 1 110 ? 5.942 2.097 -4.327 1.00 97.88 110 ALA A O 1
ATOM 796 N N . ASN A 1 111 ? 5.546 0.399 -2.902 1.00 96.44 111 ASN A N 1
ATOM 797 C CA . ASN A 1 111 ? 6.774 -0.353 -3.179 1.00 96.44 111 ASN A CA 1
ATOM 798 C C . ASN A 1 111 ? 6.840 -0.900 -4.616 1.00 96.44 111 ASN A C 1
ATOM 800 O O . ASN A 1 111 ? 7.924 -1.181 -5.112 1.00 96.44 111 ASN A O 1
ATOM 804 N N . GLY A 1 112 ? 5.697 -1.057 -5.291 1.00 96.69 112 GLY A N 1
ATOM 805 C CA . GLY A 1 112 ? 5.631 -1.464 -6.697 1.00 96.69 112 GLY A CA 1
ATOM 806 C C . GLY A 1 112 ? 5.909 -0.341 -7.704 1.00 96.69 112 GLY A C 1
ATOM 807 O O . GLY A 1 112 ? 5.914 -0.597 -8.908 1.00 96.69 112 GLY A O 1
ATOM 808 N N . ARG A 1 113 ? 6.104 0.906 -7.254 1.00 97.69 113 ARG A N 1
ATOM 809 C CA . ARG A 1 113 ? 6.408 2.063 -8.114 1.00 97.69 113 ARG A CA 1
ATOM 810 C C . ARG A 1 113 ? 7.910 2.325 -8.170 1.00 97.69 113 ARG A C 1
ATOM 812 O O . ARG A 1 113 ? 8.648 1.946 -7.272 1.00 97.69 113 ARG A O 1
ATOM 819 N N . LEU A 1 114 ? 8.337 3.044 -9.207 1.00 97.81 114 LEU A N 1
ATOM 820 C CA . LEU A 1 114 ? 9.727 3.476 -9.353 1.00 97.81 114 LEU A CA 1
ATOM 821 C C . LEU A 1 114 ? 10.107 4.499 -8.273 1.00 97.81 114 LEU A C 1
ATOM 823 O O . LEU A 1 114 ? 9.418 5.506 -8.070 1.00 97.81 114 LEU A O 1
ATOM 827 N N . GLU A 1 115 ? 11.232 4.262 -7.612 1.00 98.06 115 GLU A N 1
ATOM 828 C CA . GLU A 1 115 ? 11.789 5.111 -6.572 1.00 98.06 115 GLU A CA 1
ATOM 829 C C . GLU A 1 115 ? 12.553 6.295 -7.176 1.00 98.06 115 GLU A C 1
ATOM 831 O O . GLU A 1 115 ? 13.485 6.147 -7.969 1.00 98.06 115 GLU A O 1
ATOM 836 N N . LYS A 1 116 ? 12.218 7.512 -6.731 1.00 98.06 116 LYS A N 1
ATOM 837 C CA . LYS A 1 116 ? 12.853 8.745 -7.231 1.00 98.06 116 LYS A CA 1
ATOM 838 C C . LYS A 1 116 ? 14.366 8.764 -7.005 1.00 98.06 116 LYS A C 1
ATOM 840 O O . LYS A 1 116 ? 15.114 9.153 -7.894 1.00 98.06 116 LYS A O 1
ATOM 845 N N . SER A 1 117 ? 14.820 8.322 -5.833 1.00 98.06 117 SER A N 1
ATOM 846 C CA . SER A 1 117 ? 16.240 8.290 -5.456 1.00 98.06 117 SER A CA 1
ATOM 847 C C . SER A 1 117 ? 17.067 7.320 -6.303 1.00 98.06 117 SER A C 1
ATOM 849 O O . SER A 1 117 ? 18.272 7.518 -6.452 1.00 98.06 117 SER A O 1
ATOM 851 N N . LYS A 1 118 ? 16.437 6.297 -6.891 1.00 97.88 118 LYS A N 1
ATOM 852 C CA . LYS A 1 118 ? 17.102 5.324 -7.765 1.00 97.88 118 LYS A CA 1
ATOM 853 C C . LYS A 1 118 ? 17.266 5.821 -9.196 1.00 97.88 118 LYS A C 1
ATOM 855 O O . LYS A 1 118 ? 17.982 5.184 -9.963 1.00 97.88 118 LYS A O 1
ATOM 860 N N . ASN A 1 119 ? 16.645 6.948 -9.558 1.00 97.31 119 ASN A N 1
ATOM 861 C CA . ASN A 1 119 ? 16.770 7.570 -10.878 1.00 97.31 119 ASN A CA 1
ATOM 862 C C . ASN A 1 119 ? 16.562 6.565 -12.037 1.00 97.31 119 ASN A C 1
ATOM 864 O O . ASN A 1 119 ? 17.314 6.554 -13.010 1.00 97.31 119 ASN A O 1
ATOM 868 N N . GLY A 1 120 ? 15.567 5.678 -11.916 1.00 97.38 120 GLY A N 1
ATOM 869 C CA . GLY A 1 120 ? 15.232 4.675 -12.935 1.00 97.38 120 GLY A CA 1
ATOM 870 C C . GLY A 1 120 ? 16.148 3.444 -12.978 1.00 97.38 120 GLY A C 1
ATOM 871 O O . GLY A 1 120 ? 16.017 2.613 -13.880 1.00 97.38 120 GLY A O 1
ATOM 872 N N . ALA A 1 121 ? 17.074 3.281 -12.025 1.00 98.06 121 ALA A N 1
ATOM 873 C CA . ALA A 1 121 ? 17.878 2.062 -11.909 1.00 98.06 121 ALA A CA 1
ATOM 874 C C . ALA A 1 121 ? 17.026 0.806 -11.636 1.00 98.06 121 ALA A C 1
ATOM 876 O O . ALA A 1 121 ? 17.429 -0.291 -12.015 1.00 98.06 121 ALA A O 1
ATOM 877 N N . ASP A 1 122 ? 15.858 0.990 -11.026 1.00 98.06 122 ASP A N 1
ATOM 878 C CA . ASP A 1 122 ? 14.850 -0.001 -10.643 1.00 98.06 122 ASP A CA 1
ATOM 879 C C . ASP A 1 122 ? 13.793 -0.297 -11.718 1.00 98.06 122 ASP A C 1
ATOM 881 O O . ASP A 1 122 ? 12.864 -1.062 -11.469 1.00 98.06 122 ASP A O 1
ATOM 885 N N . ILE A 1 123 ? 13.932 0.257 -12.926 1.00 98.31 123 ILE A N 1
ATOM 886 C CA . ILE A 1 123 ? 13.100 -0.130 -14.071 1.00 98.31 123 ILE A CA 1
ATOM 887 C C . ILE A 1 123 ? 13.367 -1.610 -14.406 1.00 98.31 123 ILE A C 1
ATOM 889 O O . ILE A 1 123 ? 14.504 -1.930 -14.771 1.00 98.31 123 ILE A O 1
ATOM 893 N N . PRO A 1 124 ? 12.352 -2.501 -14.353 1.00 97.75 124 PRO A N 1
ATOM 894 C CA . PRO A 1 124 ? 12.560 -3.935 -14.572 1.00 97.75 124 PRO A CA 1
ATOM 895 C C . PRO A 1 124 ? 13.075 -4.275 -15.977 1.00 97.75 124 PRO A C 1
ATOM 897 O O . PRO A 1 124 ? 13.990 -5.080 -16.119 1.00 97.75 124 PRO A O 1
ATOM 900 N N . ASP A 1 125 ? 12.526 -3.626 -17.012 1.00 98.31 125 ASP A N 1
ATOM 901 C CA . ASP A 1 125 ? 12.974 -3.761 -18.402 1.00 98.31 125 ASP A CA 1
ATOM 902 C C . ASP A 1 125 ? 13.176 -2.383 -19.045 1.00 98.31 125 ASP A C 1
ATOM 904 O O . ASP A 1 125 ? 12.236 -1.681 -19.434 1.00 98.31 125 ASP A O 1
ATOM 908 N N . LYS A 1 126 ? 14.445 -1.993 -19.171 1.00 97.44 126 LYS A N 1
ATOM 909 C CA . LYS A 1 126 ? 14.840 -0.700 -19.740 1.00 97.44 126 LYS A CA 1
ATOM 910 C C . LYS A 1 126 ? 14.609 -0.625 -21.251 1.00 97.44 126 LYS A C 1
ATOM 912 O O . LYS A 1 126 ? 14.384 0.469 -21.759 1.00 97.44 126 LYS A O 1
ATOM 917 N N . ASN A 1 127 ? 14.645 -1.743 -21.979 1.00 96.94 127 ASN A N 1
ATOM 918 C CA . ASN A 1 127 ? 14.411 -1.740 -23.425 1.00 96.94 127 ASN A CA 1
ATOM 919 C C . ASN A 1 127 ? 12.938 -1.480 -23.738 1.00 96.94 127 ASN A C 1
ATOM 921 O O . ASN A 1 127 ? 12.641 -0.645 -24.592 1.00 96.94 127 ASN A O 1
ATOM 925 N N . VAL A 1 128 ? 12.023 -2.133 -23.016 1.00 98.12 128 VAL A N 1
ATOM 926 C CA . VAL A 1 128 ? 10.583 -1.852 -23.131 1.00 98.12 128 VAL A CA 1
ATOM 927 C C . VAL A 1 128 ? 10.286 -0.410 -22.726 1.00 98.12 128 VAL A C 1
ATOM 929 O O . VAL A 1 128 ? 9.548 0.276 -23.428 1.00 98.12 128 VAL A O 1
ATOM 932 N N . PHE A 1 129 ? 10.916 0.094 -21.660 1.00 98.25 129 PHE A N 1
ATOM 933 C CA . PHE A 1 129 ? 10.773 1.496 -21.261 1.00 98.25 129 PHE A CA 1
ATOM 934 C C . PHE A 1 129 ? 11.212 2.472 -22.368 1.00 98.25 129 PHE A C 1
ATOM 936 O O . PHE A 1 129 ? 10.469 3.390 -22.702 1.00 98.25 129 PHE A O 1
ATOM 943 N N . ILE A 1 130 ? 12.371 2.242 -22.999 1.00 97.75 130 ILE A N 1
ATOM 944 C CA . ILE A 1 130 ? 12.859 3.036 -24.145 1.00 97.75 130 ILE A CA 1
ATOM 945 C C . ILE A 1 130 ? 11.877 2.983 -25.326 1.00 97.75 130 ILE A C 1
ATOM 947 O O . ILE A 1 130 ? 11.625 4.013 -25.954 1.00 97.75 130 ILE A O 1
ATOM 951 N N . ASN A 1 131 ? 11.310 1.809 -25.617 1.00 97.94 131 ASN A N 1
ATOM 952 C CA . ASN A 1 131 ? 10.315 1.646 -26.677 1.00 97.94 131 ASN A CA 1
ATOM 953 C C . ASN A 1 131 ? 9.017 2.408 -26.363 1.00 97.94 131 ASN A C 1
ATOM 955 O O . ASN A 1 131 ? 8.503 3.105 -27.233 1.00 97.94 131 ASN A O 1
ATOM 959 N N . ASN A 1 132 ? 8.529 2.350 -25.120 1.00 98.00 132 ASN A N 1
ATOM 960 C CA . ASN A 1 132 ? 7.337 3.084 -24.676 1.00 98.00 132 ASN A CA 1
ATOM 961 C C . ASN A 1 132 ? 7.535 4.608 -24.707 1.00 98.00 132 ASN A C 1
ATOM 963 O O . ASN A 1 132 ? 6.576 5.344 -24.916 1.00 98.00 132 ASN A O 1
ATOM 967 N N . LEU A 1 133 ? 8.773 5.084 -24.535 1.00 98.25 133 LEU A N 1
ATOM 968 C CA . LEU A 1 133 ? 9.134 6.492 -24.735 1.00 98.25 133 LEU A CA 1
ATOM 969 C C . LEU A 1 133 ? 9.249 6.891 -26.218 1.00 98.25 133 LEU A C 1
ATOM 971 O O . LEU A 1 133 ? 9.469 8.064 -26.509 1.00 98.25 133 LEU A O 1
ATOM 975 N N . GLY A 1 134 ? 9.155 5.944 -27.157 1.00 97.94 134 GLY A N 1
ATOM 976 C CA . GLY A 1 134 ? 9.336 6.202 -28.588 1.00 97.94 134 GLY A CA 1
ATOM 977 C C . GLY A 1 134 ? 10.786 6.503 -28.989 1.00 97.94 134 GLY A C 1
ATOM 978 O O . GLY A 1 134 ? 11.032 7.071 -30.050 1.00 97.94 134 GLY A O 1
ATOM 979 N N . LEU A 1 135 ? 11.770 6.138 -28.159 1.00 98.25 135 LEU A N 1
ATOM 980 C CA . LEU A 1 135 ? 13.185 6.483 -28.369 1.00 98.25 135 LEU A CA 1
ATOM 981 C C . LEU A 1 135 ? 13.975 5.427 -29.156 1.00 98.25 135 LEU A C 1
ATOM 983 O O . LEU A 1 135 ? 15.179 5.584 -29.375 1.00 98.25 135 LEU A O 1
ATOM 987 N N . THR A 1 136 ? 13.324 4.355 -29.604 1.00 97.62 136 THR A N 1
ATOM 988 C CA . THR A 1 136 ? 13.966 3.241 -30.316 1.00 97.62 136 THR A CA 1
ATOM 989 C C . THR A 1 136 ? 14.674 3.701 -31.588 1.00 97.62 136 THR A C 1
ATOM 991 O O . THR A 1 136 ? 15.839 3.363 -31.802 1.00 97.62 136 THR A O 1
ATOM 994 N N . GLU A 1 137 ? 14.008 4.517 -32.409 1.00 97.00 137 GLU A N 1
ATOM 995 C CA . GLU A 1 137 ? 14.581 5.036 -33.654 1.00 97.00 137 GLU A CA 1
ATOM 996 C C . GLU A 1 137 ? 15.718 6.022 -33.401 1.00 97.00 137 GLU A C 1
ATOM 998 O O . GLU A 1 137 ? 16.745 5.966 -34.074 1.00 97.00 137 GLU A O 1
ATOM 1003 N N . ALA A 1 138 ? 15.563 6.911 -32.416 1.00 97.69 138 ALA A N 1
ATOM 1004 C CA . ALA A 1 138 ? 16.597 7.873 -32.048 1.00 97.69 138 ALA A CA 1
ATOM 1005 C C . ALA A 1 138 ? 17.876 7.156 -31.593 1.00 97.69 138 ALA A C 1
ATOM 1007 O O . ALA A 1 138 ? 18.968 7.484 -32.059 1.00 97.69 138 ALA A O 1
ATOM 1008 N N . ARG A 1 139 ? 17.737 6.110 -30.764 1.00 97.06 139 ARG A N 1
ATOM 1009 C CA . ARG A 1 139 ? 18.847 5.234 -30.367 1.00 97.06 139 ARG A CA 1
ATOM 1010 C C . ARG A 1 139 ? 19.515 4.598 -31.586 1.00 97.06 139 ARG A C 1
ATOM 1012 O O . ARG A 1 139 ? 20.738 4.614 -31.683 1.00 97.06 139 ARG A O 1
ATOM 1019 N N . GLN A 1 140 ? 18.732 4.072 -32.527 1.00 96.50 140 GLN A N 1
ATOM 1020 C CA . GLN A 1 140 ? 19.271 3.422 -33.723 1.00 96.50 140 GLN A CA 1
ATOM 1021 C C . GLN A 1 140 ? 19.988 4.408 -34.656 1.00 96.50 140 GLN A C 1
ATOM 1023 O O . GLN A 1 140 ? 21.056 4.094 -35.179 1.00 96.50 140 GLN A O 1
ATOM 1028 N N . LYS A 1 141 ? 19.445 5.615 -34.847 1.00 96.50 141 LYS A N 1
ATOM 1029 C CA . LYS A 1 141 ? 20.100 6.682 -35.621 1.00 96.50 141 LYS A CA 1
ATOM 1030 C C . LYS A 1 141 ? 21.413 7.112 -34.971 1.00 96.50 141 LYS A C 1
ATOM 1032 O O . LYS A 1 141 ? 22.399 7.272 -35.679 1.00 96.50 141 LYS A O 1
ATOM 1037 N N . ALA A 1 142 ? 21.447 7.240 -33.644 1.00 95.25 142 ALA A N 1
ATOM 1038 C CA . ALA A 1 142 ? 22.662 7.580 -32.909 1.00 95.25 142 ALA A CA 1
ATOM 1039 C C . ALA A 1 142 ? 23.742 6.489 -33.022 1.00 95.25 142 ALA A C 1
ATOM 1041 O O . ALA A 1 142 ? 24.906 6.810 -33.239 1.00 95.25 142 ALA A O 1
ATOM 1042 N N . LEU A 1 143 ? 23.363 5.208 -32.937 1.00 94.75 143 LEU A N 1
ATOM 1043 C CA . LEU A 1 143 ? 24.293 4.082 -33.104 1.00 94.75 143 LEU A CA 1
ATOM 1044 C C . LEU A 1 143 ? 24.928 4.039 -34.501 1.00 94.75 143 LEU A C 1
ATOM 1046 O O . LEU A 1 143 ? 26.098 3.690 -34.628 1.00 94.75 143 LEU A O 1
ATOM 1050 N N . ASN A 1 144 ? 24.169 4.412 -35.534 1.00 93.69 144 ASN A N 1
ATOM 1051 C CA . ASN A 1 144 ? 24.637 4.433 -36.923 1.00 93.69 144 ASN A CA 1
ATOM 1052 C C . ASN A 1 144 ? 25.171 5.802 -37.367 1.00 93.69 144 ASN A C 1
ATOM 1054 O O . ASN A 1 144 ? 25.462 5.995 -38.548 1.00 93.69 144 ASN A O 1
ATOM 1058 N N . ALA A 1 145 ? 25.279 6.770 -36.455 1.00 93.31 145 ALA A N 1
ATOM 1059 C CA . ALA A 1 145 ? 25.766 8.095 -36.792 1.00 93.31 145 ALA A CA 1
ATOM 1060 C C . ALA A 1 145 ? 27.251 8.040 -37.170 1.00 93.31 145 ALA A C 1
ATOM 1062 O O . ALA A 1 145 ? 28.058 7.369 -36.525 1.00 93.31 145 ALA A O 1
ATOM 1063 N N . VAL A 1 146 ? 27.627 8.796 -38.200 1.00 89.19 146 VAL A N 1
ATOM 1064 C CA . VAL A 1 146 ? 29.032 8.980 -38.567 1.00 89.19 146 VAL A CA 1
ATOM 1065 C C . VAL A 1 146 ? 29.698 9.877 -37.513 1.00 89.19 146 VAL A C 1
ATOM 1067 O O . VAL A 1 146 ? 29.242 11.005 -37.310 1.00 89.19 146 VAL A O 1
ATOM 1070 N N . PRO A 1 147 ? 30.774 9.432 -36.832 1.00 89.06 147 PRO A N 1
ATOM 1071 C CA . PRO A 1 147 ? 31.477 10.276 -35.871 1.00 89.06 147 PRO A CA 1
ATOM 1072 C C . PRO A 1 147 ? 32.071 11.528 -36.526 1.00 89.06 147 PRO A C 1
ATOM 1074 O O . PRO A 1 147 ? 32.682 11.440 -37.590 1.00 89.06 147 PRO A O 1
ATOM 1077 N N . GLN A 1 148 ? 31.994 12.669 -35.837 1.00 85.25 148 GLN A N 1
ATOM 1078 C CA . GLN A 1 148 ? 32.459 13.981 -36.326 1.00 85.25 148 GLN A CA 1
ATOM 1079 C C . GLN A 1 148 ? 33.953 14.020 -36.707 1.00 85.25 148 GLN A C 1
ATOM 1081 O O . GLN A 1 148 ? 34.374 14.835 -37.521 1.00 85.25 148 GLN A O 1
ATOM 1086 N N . GLY A 1 149 ? 34.769 13.123 -36.144 1.00 88.31 149 GLY A N 1
ATOM 1087 C CA . GLY A 1 149 ? 36.199 13.021 -36.454 1.00 88.31 149 GLY A CA 1
ATOM 1088 C C . GLY A 1 149 ? 36.541 12.171 -37.682 1.00 88.31 149 GLY A C 1
ATOM 1089 O O . GLY A 1 149 ? 37.716 12.091 -38.045 1.00 88.31 149 GLY A O 1
ATOM 1090 N N . ARG A 1 150 ? 35.566 11.503 -38.317 1.00 93.88 150 ARG A N 1
ATOM 1091 C CA . ARG A 1 150 ? 35.829 10.686 -39.510 1.00 93.88 150 ARG A CA 1
ATOM 1092 C C . ARG A 1 150 ? 36.225 11.589 -40.678 1.00 93.88 150 ARG A C 1
ATOM 1094 O O . ARG A 1 150 ? 35.573 12.593 -40.964 1.00 93.88 150 ARG A O 1
ATOM 1101 N N . LYS A 1 151 ? 37.290 11.191 -41.370 1.00 93.44 151 LYS A N 1
ATOM 1102 C CA . LYS A 1 151 ? 37.810 11.874 -42.553 1.00 93.44 151 LYS A CA 1
ATOM 1103 C C . LYS A 1 151 ? 37.917 10.904 -43.722 1.00 93.44 151 LYS A C 1
ATOM 1105 O O . LYS A 1 151 ? 38.210 9.728 -43.515 1.00 93.44 151 LYS A O 1
ATOM 1110 N N . VAL A 1 152 ? 37.750 11.419 -44.934 1.00 93.69 152 VAL A N 1
ATOM 1111 C CA . VAL A 1 152 ? 38.098 10.738 -46.186 1.00 93.69 152 VAL A CA 1
ATOM 1112 C C . VAL A 1 152 ? 39.223 11.536 -46.820 1.00 93.69 152 VAL A C 1
ATOM 1114 O O . VAL A 1 152 ? 39.052 12.709 -47.136 1.00 93.69 152 VAL A O 1
ATOM 1117 N N . ASN A 1 153 ? 40.397 10.915 -46.917 1.00 91.88 153 ASN A N 1
ATOM 1118 C CA . ASN A 1 153 ? 41.623 11.562 -47.375 1.00 91.88 153 ASN A CA 1
ATOM 1119 C C . ASN A 1 153 ? 41.879 12.944 -46.726 1.00 91.88 153 ASN A C 1
ATOM 1121 O O . ASN A 1 153 ? 42.010 13.969 -47.385 1.00 91.88 153 ASN A O 1
ATOM 1125 N N . GLY A 1 154 ? 41.842 12.999 -45.393 1.00 90.31 154 GLY A N 1
ATOM 1126 C CA . GLY A 1 154 ? 42.072 14.236 -44.638 1.00 90.31 154 GLY A CA 1
ATOM 1127 C C . GLY A 1 154 ? 40.896 15.226 -44.603 1.00 90.31 154 GLY A C 1
ATOM 1128 O O . GLY A 1 154 ? 40.885 16.090 -43.722 1.00 90.31 154 GLY A O 1
ATOM 1129 N N . LYS A 1 155 ? 39.880 15.070 -45.463 1.00 92.06 155 LYS A N 1
ATO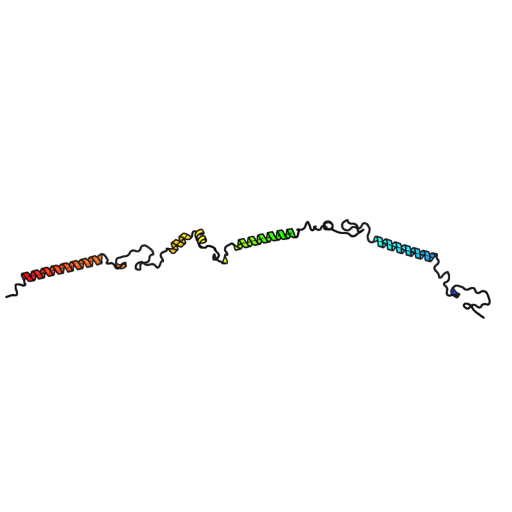M 1130 C CA . LYS A 1 155 ? 38.686 15.932 -45.507 1.00 92.06 155 LYS A CA 1
ATOM 1131 C C . LYS A 1 155 ? 37.600 15.437 -44.539 1.00 92.06 155 LYS A C 1
ATOM 1133 O O . LYS A 1 155 ? 37.325 14.237 -44.525 1.00 92.06 155 LYS A O 1
ATOM 1138 N N . PRO A 1 156 ? 36.997 16.310 -43.711 1.00 91.94 156 PRO A N 1
ATOM 1139 C CA . PRO A 1 156 ? 35.972 15.922 -42.737 1.00 91.94 156 PRO A CA 1
ATOM 1140 C C . PRO A 1 156 ? 34.638 15.544 -43.401 1.00 91.94 156 PRO A C 1
ATOM 1142 O O . PRO A 1 156 ? 34.258 16.132 -44.409 1.00 91.94 156 PRO A O 1
ATOM 1145 N N . LEU A 1 157 ? 33.892 14.618 -42.789 1.00 92.12 157 LEU A N 1
ATOM 1146 C CA . LEU A 1 157 ? 32.547 14.202 -43.224 1.00 92.12 157 LEU A CA 1
ATOM 1147 C C . LEU A 1 157 ? 31.426 15.113 -42.682 1.00 92.12 157 LEU A C 1
ATOM 1149 O O . LEU A 1 157 ? 30.425 14.632 -42.158 1.00 92.12 157 LEU A O 1
ATOM 1153 N N . ALA A 1 158 ? 31.602 16.434 -42.775 1.00 88.31 158 ALA A N 1
ATOM 1154 C CA . ALA A 1 158 ? 30.592 17.418 -42.355 1.00 88.31 158 ALA A CA 1
ATOM 1155 C C . ALA A 1 158 ? 29.572 17.761 -43.464 1.00 88.31 158 ALA A C 1
ATOM 1157 O O . ALA A 1 158 ? 28.611 18.486 -43.221 1.00 88.31 158 ALA A O 1
ATOM 1158 N N . GLY A 1 159 ? 29.790 17.247 -44.675 1.00 88.25 159 GLY A N 1
ATOM 1159 C CA . GLY A 1 159 ? 28.967 17.443 -45.864 1.00 88.25 159 GLY A CA 1
ATOM 1160 C C . GLY A 1 159 ? 29.507 16.606 -47.023 1.00 88.25 159 GLY A C 1
ATOM 1161 O O . GLY A 1 159 ? 30.289 15.675 -46.803 1.00 88.25 159 GLY A O 1
ATOM 1162 N N . ASP A 1 160 ? 29.118 16.952 -48.247 1.00 93.31 160 ASP A N 1
ATOM 1163 C CA . ASP A 1 160 ? 29.595 16.263 -49.445 1.00 93.31 160 ASP A CA 1
ATOM 1164 C C . ASP A 1 160 ? 31.118 16.396 -49.593 1.00 93.31 160 ASP A C 1
ATOM 1166 O O . ASP A 1 160 ? 31.688 17.486 -49.484 1.00 93.31 160 ASP A O 1
ATOM 1170 N N . VAL A 1 161 ? 31.795 15.275 -49.859 1.00 94.25 161 VAL A N 1
ATOM 1171 C CA . VAL A 1 161 ? 33.251 15.243 -50.041 1.00 94.25 161 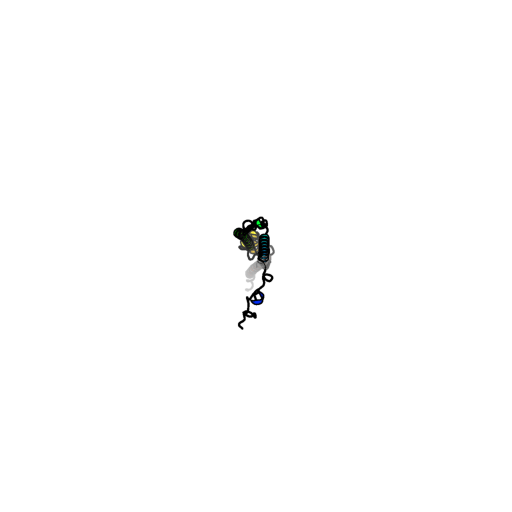VAL A CA 1
ATOM 1172 C C . VAL A 1 161 ? 33.590 15.154 -51.517 1.00 94.25 161 VAL A C 1
ATOM 1174 O O . VAL A 1 161 ? 33.380 14.129 -52.160 1.00 94.25 161 VAL A O 1
ATOM 1177 N N . TRP A 1 162 ? 34.205 16.214 -52.031 1.00 94.00 162 TRP A N 1
ATOM 1178 C CA . TRP A 1 162 ? 34.797 16.215 -53.362 1.00 94.00 162 TRP A CA 1
ATOM 1179 C C . TRP A 1 162 ? 36.276 15.818 -53.289 1.00 94.00 162 TRP A C 1
ATOM 1181 O O . TRP A 1 162 ? 37.043 16.447 -52.554 1.00 94.00 162 TRP A O 1
ATOM 1191 N N . LEU A 1 163 ? 36.695 14.801 -54.045 1.00 94.94 163 LEU A N 1
ATOM 1192 C CA . LEU A 1 163 ? 38.091 14.351 -54.132 1.00 94.94 163 LEU A CA 1
ATOM 1193 C C . LEU A 1 163 ? 38.666 14.690 -55.510 1.00 94.94 163 LEU A C 1
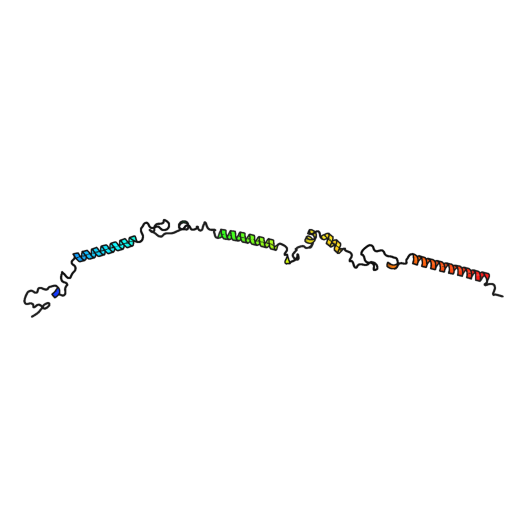ATOM 1195 O O . LEU A 1 163 ? 38.074 14.367 -56.538 1.00 94.94 163 LEU A O 1
ATOM 1199 N N . GLY A 1 164 ? 39.819 15.353 -55.528 1.00 92.94 164 GLY A N 1
ATOM 1200 C CA . GLY A 1 164 ? 40.600 15.603 -56.734 1.00 92.94 164 GLY A CA 1
ATOM 1201 C C . GLY A 1 164 ? 41.648 14.518 -56.975 1.00 92.94 164 GLY A C 1
ATOM 1202 O O . GLY A 1 164 ? 41.867 13.646 -56.138 1.00 92.94 164 GLY A O 1
ATOM 1203 N N . ALA A 1 165 ? 42.350 14.604 -58.107 1.00 93.81 165 ALA A N 1
ATOM 1204 C CA . ALA A 1 165 ? 43.388 13.637 -58.469 1.00 93.81 165 ALA A CA 1
ATOM 1205 C C . ALA A 1 165 ? 44.468 13.496 -57.376 1.00 93.81 165 ALA A C 1
ATOM 1207 O O . ALA A 1 165 ? 44.780 12.383 -56.958 1.00 93.81 165 ALA A O 1
ATOM 1208 N N . GLY A 1 166 ? 44.929 14.619 -56.812 1.00 92.06 166 GLY A N 1
ATOM 1209 C CA . GLY A 1 166 ? 45.891 14.617 -55.707 1.00 92.06 166 GLY A CA 1
ATOM 1210 C C . GLY A 1 166 ? 45.371 13.974 -54.416 1.00 92.06 166 GLY A C 1
ATOM 1211 O O . GLY A 1 166 ? 46.164 13.421 -53.662 1.00 92.06 166 GLY A O 1
ATOM 1212 N N . ASP A 1 167 ? 44.055 13.974 -54.173 1.00 95.88 167 ASP A N 1
ATOM 1213 C CA . ASP A 1 167 ? 43.483 13.343 -52.981 1.00 95.88 167 ASP A CA 1
ATOM 1214 C C . ASP A 1 167 ? 43.520 11.806 -53.049 1.00 95.88 167 ASP A C 1
ATOM 1216 O O . ASP A 1 167 ? 43.560 11.124 -52.034 1.00 95.88 167 ASP A O 1
ATOM 1220 N N . VAL A 1 168 ? 43.486 11.235 -54.250 1.00 94.75 168 VAL A N 1
ATOM 1221 C CA . VAL A 1 168 ? 43.436 9.776 -54.444 1.00 94.75 168 VAL A CA 1
ATOM 1222 C C . VAL A 1 168 ? 44.749 9.212 -54.988 1.00 94.75 168 VAL A C 1
ATOM 1224 O O . VAL A 1 168 ? 44.798 8.056 -55.398 1.00 94.75 168 VAL A O 1
ATOM 1227 N N . GLY A 1 169 ? 45.814 10.022 -55.016 1.00 92.75 169 GLY A N 1
ATOM 1228 C CA . GLY A 1 169 ? 47.108 9.634 -55.585 1.00 92.75 169 GLY A CA 1
ATOM 1229 C C . GLY A 1 169 ? 47.075 9.406 -57.102 1.00 92.75 169 GLY A C 1
ATOM 1230 O O . GLY A 1 169 ? 47.907 8.671 -57.629 1.00 92.75 169 GLY A O 1
ATOM 1231 N N . ALA A 1 170 ? 46.113 10.005 -57.806 1.00 95.44 170 ALA A N 1
ATOM 1232 C CA . ALA A 1 170 ? 45.998 9.939 -59.258 1.00 95.44 170 ALA A CA 1
ATOM 1233 C C . ALA A 1 170 ? 46.675 11.142 -59.932 1.00 95.44 170 ALA A C 1
ATOM 1235 O O . ALA A 1 170 ? 46.806 12.216 -59.346 1.00 95.44 170 ALA A O 1
ATOM 1236 N N . TYR A 1 171 ? 47.044 10.982 -61.205 1.00 93.56 171 TYR A N 1
ATOM 1237 C CA . TYR A 1 171 ? 47.469 12.106 -62.037 1.00 93.56 171 TYR A CA 1
ATOM 1238 C C . TYR A 1 171 ? 46.268 12.956 -62.438 1.00 93.56 171 TYR A C 1
ATOM 1240 O O . TYR A 1 171 ? 45.224 12.440 -62.846 1.00 93.56 171 TYR A O 1
ATOM 1248 N N . SER A 1 172 ? 46.417 14.275 -62.370 1.00 95.50 172 SER A N 1
ATOM 1249 C CA . SER A 1 172 ? 45.443 15.184 -62.961 1.00 95.50 172 SER A CA 1
ATOM 1250 C C . SER A 1 172 ? 45.416 15.028 -64.484 1.00 95.50 172 SER A C 1
ATOM 1252 O O . SER A 1 172 ? 46.365 14.545 -65.115 1.00 95.50 172 SER A O 1
ATOM 1254 N N . LYS A 1 173 ? 44.320 15.475 -65.104 1.00 94.56 173 LYS A N 1
ATOM 1255 C CA . LYS A 1 173 ? 44.204 15.500 -66.565 1.00 94.56 173 LYS A CA 1
ATOM 1256 C C . LYS A 1 173 ? 45.351 16.301 -67.201 1.00 94.56 173 LYS A C 1
ATOM 1258 O O . LYS A 1 173 ? 45.965 15.813 -68.140 1.00 94.56 173 LYS A O 1
ATOM 1263 N N . GLY A 1 174 ? 45.698 17.459 -66.635 1.00 93.94 174 GLY A N 1
ATOM 1264 C CA . GLY A 1 174 ? 46.786 18.309 -67.135 1.00 93.94 174 GLY A CA 1
ATOM 1265 C C . GLY A 1 174 ? 48.184 17.692 -66.991 1.00 93.94 174 GLY A C 1
ATOM 1266 O O . GLY A 1 174 ? 48.998 17.800 -67.907 1.00 93.94 174 GLY A O 1
ATOM 1267 N N . GLU A 1 175 ? 48.463 16.991 -65.886 1.00 93.75 175 GLU A N 1
ATOM 1268 C CA . GLU A 1 175 ? 49.716 16.233 -65.730 1.00 93.75 175 GLU A CA 1
ATOM 1269 C C . GLU A 1 175 ? 49.789 15.078 -66.729 1.00 93.75 175 GLU A C 1
ATOM 1271 O O . GLU A 1 175 ? 50.817 14.870 -67.372 1.00 93.75 175 GLU A O 1
ATOM 1276 N N . THR A 1 176 ? 48.685 14.350 -66.901 1.00 94.56 176 THR A N 1
ATOM 1277 C CA . THR A 1 176 ? 48.592 13.264 -67.883 1.00 94.56 176 THR A CA 1
ATOM 1278 C C . THR A 1 176 ? 48.836 13.784 -69.301 1.00 94.56 176 THR A C 1
ATOM 1280 O O . THR A 1 176 ? 49.653 13.228 -70.034 1.00 94.56 176 THR A O 1
ATOM 1283 N N . GLU A 1 177 ? 48.182 14.882 -69.683 1.00 96.50 177 GLU A N 1
ATOM 1284 C CA . GLU A 1 177 ? 48.329 15.516 -70.997 1.00 96.50 177 GLU A CA 1
ATOM 1285 C C . GLU A 1 177 ? 49.749 16.049 -71.232 1.00 96.50 177 GLU A C 1
ATOM 1287 O O . GLU A 1 177 ? 50.299 15.858 -72.321 1.00 96.50 177 GLU A O 1
ATOM 1292 N N . SER A 1 178 ? 50.376 16.638 -70.211 1.00 95.31 178 SER A N 1
ATOM 1293 C CA . SER A 1 178 ? 51.775 17.081 -70.266 1.00 95.31 178 SER A CA 1
ATOM 1294 C C . SER A 1 178 ? 52.725 15.912 -70.523 1.00 95.31 178 SER A C 1
ATOM 1296 O O . SER A 1 178 ? 53.517 15.963 -71.463 1.00 95.31 178 SER A O 1
ATOM 1298 N N . ARG A 1 179 ? 52.594 14.815 -69.764 1.00 94.69 179 ARG A N 1
ATOM 1299 C CA . ARG A 1 179 ? 53.435 13.615 -69.926 1.00 94.69 179 ARG A CA 1
ATOM 1300 C C . ARG A 1 179 ? 53.245 12.958 -71.291 1.00 94.69 179 ARG A C 1
ATOM 1302 O O . ARG A 1 179 ? 54.213 12.544 -71.919 1.00 94.69 179 ARG A O 1
ATOM 1309 N N . ILE A 1 180 ? 52.008 12.893 -71.788 1.00 96.00 180 ILE A N 1
ATOM 1310 C CA . ILE A 1 180 ? 51.721 12.383 -73.138 1.00 96.00 180 ILE A CA 1
ATOM 1311 C C . ILE A 1 180 ? 52.377 13.270 -74.201 1.00 96.00 180 ILE A C 1
ATOM 1313 O O . ILE A 1 180 ? 52.945 12.759 -75.165 1.00 96.00 180 ILE A O 1
ATOM 1317 N N . THR A 1 181 ? 52.294 14.590 -74.047 1.00 96.12 181 THR A N 1
ATOM 1318 C CA . THR A 1 181 ? 52.875 15.546 -75.000 1.00 96.12 181 THR A CA 1
ATOM 1319 C C . THR A 1 181 ? 54.400 15.468 -75.010 1.00 96.12 181 THR A C 1
ATOM 1321 O O . THR A 1 181 ? 55.002 15.432 -76.083 1.00 96.12 181 THR A O 1
ATOM 1324 N N . GLU A 1 182 ? 55.026 15.360 -73.839 1.00 96.06 182 GLU A N 1
ATOM 1325 C CA . GLU A 1 182 ? 56.468 15.154 -73.694 1.00 96.06 182 GLU A CA 1
ATOM 1326 C C . GLU A 1 182 ? 56.923 13.865 -74.393 1.00 96.06 182 GLU A C 1
ATOM 1328 O O . GLU A 1 182 ? 57.814 13.903 -75.241 1.00 96.06 182 GLU A O 1
ATOM 1333 N N . VAL A 1 183 ? 56.246 12.741 -74.136 1.00 95.31 183 VAL A N 1
ATOM 1334 C CA . VAL A 1 183 ? 56.537 11.457 -74.796 1.00 95.31 183 VAL A CA 1
ATOM 1335 C C . VAL A 1 183 ? 56.366 11.552 -76.314 1.00 95.31 183 VAL A C 1
ATOM 1337 O O . VAL A 1 183 ? 57.212 11.050 -77.056 1.00 95.31 183 VAL A O 1
ATOM 1340 N N . LYS A 1 184 ? 55.316 12.229 -76.802 1.00 96.00 184 LYS A N 1
ATOM 1341 C CA . LYS A 1 184 ? 55.119 12.474 -78.243 1.00 96.00 184 LYS A CA 1
ATOM 1342 C C . LYS A 1 184 ? 56.271 13.281 -78.848 1.00 96.00 184 LYS A C 1
ATOM 1344 O O . LYS A 1 184 ? 56.727 12.945 -79.940 1.00 96.00 184 LYS A O 1
ATOM 1349 N N . SER A 1 185 ? 56.749 14.314 -78.151 1.00 94.88 185 SER A N 1
ATOM 1350 C CA . SER A 1 185 ? 57.880 15.143 -78.587 1.00 94.88 185 SER A CA 1
ATOM 1351 C C . SER A 1 185 ? 59.182 14.341 -78.650 1.00 94.88 185 SER A C 1
ATOM 1353 O O . SER A 1 185 ? 59.861 14.349 -79.678 1.00 94.88 185 SER A O 1
ATOM 1355 N N . ILE A 1 186 ? 59.492 13.574 -77.597 1.00 95.44 186 ILE A N 1
ATOM 1356 C CA . ILE A 1 186 ? 60.661 12.683 -77.554 1.00 95.44 186 ILE A CA 1
ATOM 1357 C C . ILE A 1 186 ? 60.602 11.690 -78.718 1.00 95.44 186 ILE A C 1
ATOM 1359 O O . ILE A 1 186 ? 61.552 11.606 -79.491 1.00 95.44 186 ILE A O 1
ATOM 1363 N N . ALA A 1 187 ? 59.469 11.007 -78.905 1.00 94.00 187 ALA A N 1
ATOM 1364 C CA . ALA A 1 187 ? 59.293 10.046 -79.990 1.00 94.00 187 ALA A CA 1
ATOM 1365 C C . ALA A 1 187 ? 59.496 10.687 -81.375 1.00 94.00 187 ALA A C 1
ATOM 1367 O O . ALA A 1 187 ? 60.211 10.131 -82.211 1.00 94.00 187 ALA A O 1
ATOM 1368 N N . HIS A 1 188 ? 58.921 11.871 -81.616 1.00 94.56 188 HIS A N 1
ATOM 1369 C CA . HIS A 1 188 ? 59.095 12.596 -82.876 1.00 94.56 188 HIS A CA 1
ATOM 1370 C C . HIS A 1 188 ? 60.561 12.982 -83.120 1.00 94.56 188 HIS A C 1
ATOM 1372 O O . HIS A 1 188 ? 61.088 12.748 -84.209 1.00 94.56 188 HIS A O 1
ATOM 1378 N N . ASN A 1 189 ? 61.244 13.514 -82.104 1.00 92.25 189 ASN A N 1
ATOM 1379 C CA . ASN A 1 189 ? 62.650 13.905 -82.198 1.00 92.25 189 ASN A CA 1
ATOM 1380 C C . ASN A 1 189 ? 63.570 12.697 -82.418 1.00 92.25 189 ASN A C 1
ATOM 1382 O O . ASN A 1 189 ? 64.460 12.764 -83.266 1.00 92.25 189 ASN A O 1
ATOM 1386 N N . THR A 1 190 ? 63.334 11.575 -81.731 1.00 93.75 190 THR A N 1
ATOM 1387 C CA . THR A 1 190 ? 64.081 10.325 -81.936 1.00 93.75 190 THR A CA 1
ATOM 1388 C C . THR A 1 190 ? 63.901 9.801 -83.360 1.00 93.75 190 THR A C 1
ATOM 1390 O O . THR A 1 190 ? 64.891 9.552 -84.045 1.00 93.75 190 THR A O 1
ATOM 1393 N N . VAL A 1 191 ? 62.659 9.693 -83.850 1.00 93.00 191 VAL A N 1
ATOM 1394 C CA . VAL A 1 191 ? 62.374 9.225 -85.220 1.00 93.00 191 VAL A CA 1
ATOM 1395 C C . VAL A 1 191 ? 62.976 10.168 -86.264 1.00 93.00 191 VAL A C 1
ATOM 1397 O O . VAL A 1 191 ? 63.560 9.710 -87.245 1.00 93.00 191 VAL A O 1
ATOM 1400 N N . SER A 1 192 ? 62.877 11.483 -86.058 1.00 91.06 192 SER A N 1
ATOM 1401 C CA . SER A 1 192 ? 63.470 12.484 -86.950 1.00 91.06 192 SER A CA 1
ATOM 1402 C C . SER A 1 192 ? 65.003 12.399 -86.966 1.00 91.06 192 SER A C 1
ATOM 1404 O O . SER A 1 192 ? 65.613 12.398 -88.035 1.00 91.06 192 SER A O 1
ATOM 1406 N N . GLY A 1 193 ? 65.634 12.217 -85.802 1.00 89.94 193 GLY A N 1
ATOM 1407 C CA . GLY A 1 193 ? 67.074 11.988 -85.678 1.00 89.94 193 GLY A CA 1
ATOM 1408 C C . GLY A 1 193 ? 67.540 10.710 -86.381 1.00 89.94 193 GLY A C 1
ATOM 1409 O O . GLY A 1 193 ? 68.524 10.750 -87.117 1.00 89.94 193 GLY A O 1
ATOM 1410 N N . MET A 1 194 ? 66.803 9.601 -86.232 1.00 91.81 194 MET A N 1
ATOM 1411 C CA . MET A 1 194 ? 67.061 8.347 -86.958 1.00 91.81 194 MET A CA 1
ATOM 1412 C C . MET A 1 194 ? 66.926 8.525 -88.478 1.00 91.81 194 MET A C 1
ATOM 1414 O O . MET A 1 194 ? 67.728 7.988 -89.240 1.00 91.81 194 MET A O 1
ATOM 1418 N N . ARG A 1 195 ? 65.943 9.308 -88.940 1.00 88.06 195 ARG A N 1
ATOM 1419 C CA . ARG A 1 195 ? 65.788 9.647 -90.365 1.00 88.06 195 ARG A CA 1
ATOM 1420 C C . ARG A 1 195 ? 66.948 10.502 -90.880 1.00 88.06 195 ARG A C 1
ATOM 1422 O O . ARG A 1 195 ? 67.449 10.243 -91.972 1.00 88.06 195 ARG A O 1
ATOM 1429 N N . LEU A 1 196 ? 67.403 11.488 -90.106 1.00 83.19 196 LEU A N 1
ATOM 1430 C CA . LEU A 1 196 ? 68.506 12.371 -90.492 1.00 83.19 196 LEU A CA 1
ATOM 1431 C C . LEU A 1 196 ? 69.861 11.648 -90.496 1.00 83.19 196 LEU A C 1
ATOM 1433 O O . LEU A 1 196 ? 70.672 11.905 -91.383 1.00 83.19 196 LEU A O 1
ATOM 1437 N N . SER A 1 197 ? 70.119 10.739 -89.548 1.00 84.94 197 SER A N 1
ATOM 1438 C CA . SER A 1 197 ? 71.337 9.918 -89.542 1.00 84.94 197 SER A CA 1
ATOM 1439 C C . SER A 1 197 ? 71.349 8.911 -90.694 1.00 84.94 197 SER A C 1
ATOM 1441 O O . SER A 1 197 ? 72.369 8.785 -91.370 1.00 84.94 197 SER A O 1
ATOM 1443 N N . ALA A 1 198 ? 70.210 8.277 -90.997 1.00 82.25 198 ALA A N 1
ATOM 1444 C CA . ALA A 1 198 ? 70.058 7.431 -92.179 1.00 82.25 198 ALA A CA 1
ATOM 1445 C C . ALA A 1 198 ? 70.316 8.218 -93.476 1.00 82.25 198 ALA A C 1
ATOM 1447 O O . ALA A 1 198 ? 71.083 7.768 -94.326 1.00 82.25 198 ALA A O 1
ATOM 1448 N N . PHE A 1 199 ? 69.755 9.428 -93.601 1.00 81.75 199 PHE A N 1
ATOM 1449 C CA . PHE A 1 199 ? 70.010 10.308 -94.744 1.00 81.75 199 PHE A CA 1
ATOM 1450 C C . PHE A 1 199 ? 71.482 10.742 -94.825 1.00 81.75 199 PHE A C 1
ATOM 1452 O O . PHE A 1 199 ? 72.080 10.698 -95.897 1.00 81.75 199 PHE A O 1
ATOM 1459 N N . ARG A 1 200 ? 72.101 11.116 -93.696 1.00 77.94 200 ARG A N 1
ATOM 1460 C CA . ARG A 1 200 ? 73.520 11.502 -93.630 1.00 77.94 200 ARG A CA 1
ATOM 1461 C C . ARG A 1 200 ? 74.446 10.358 -94.047 1.00 77.94 200 ARG A C 1
ATOM 1463 O O . ARG A 1 200 ? 75.364 10.601 -94.825 1.00 77.94 200 ARG A O 1
ATOM 1470 N N . ASN A 1 201 ? 74.187 9.133 -93.593 1.00 77.69 201 ASN A N 1
ATOM 1471 C CA . ASN A 1 201 ? 74.952 7.950 -93.998 1.00 77.69 201 ASN A CA 1
ATOM 1472 C C . ASN A 1 201 ? 74.806 7.663 -95.497 1.00 77.69 201 ASN A C 1
ATOM 1474 O O . ASN A 1 201 ? 75.790 7.323 -96.146 1.00 77.69 201 ASN A O 1
ATOM 1478 N N . TYR A 1 202 ? 73.608 7.860 -96.055 1.00 76.38 202 TYR A N 1
ATOM 1479 C CA . TYR A 1 202 ? 73.347 7.647 -97.478 1.00 76.38 202 TYR A CA 1
ATOM 1480 C C . TYR A 1 202 ? 73.996 8.715 -98.380 1.00 76.38 202 TYR A C 1
ATOM 1482 O O . TYR A 1 202 ? 74.541 8.382 -99.427 1.00 76.38 202 TYR A O 1
ATOM 1490 N N . PHE A 1 203 ? 73.971 9.995 -97.982 1.00 68.88 203 PHE A N 1
ATOM 1491 C CA . PHE A 1 203 ? 74.432 11.116 -98.821 1.00 68.88 203 PHE A CA 1
ATOM 1492 C C . PHE A 1 203 ? 75.870 11.595 -98.557 1.00 68.88 203 PHE A C 1
ATOM 1494 O O . PHE A 1 203 ? 76.544 12.024 -99.491 1.00 68.88 203 PHE A O 1
ATOM 1501 N N . TRP A 1 204 ? 76.347 11.568 -97.309 1.00 65.19 204 TRP A N 1
ATOM 1502 C CA . TRP A 1 204 ? 77.645 12.147 -96.916 1.00 65.19 204 TRP A CA 1
ATOM 1503 C C . TRP A 1 204 ? 78.679 11.101 -96.491 1.00 65.19 204 TRP A C 1
ATOM 1505 O O . TRP A 1 204 ? 79.871 11.345 -96.642 1.00 65.19 204 TRP A O 1
ATOM 1515 N N . GLY A 1 205 ? 78.254 9.914 -96.045 1.00 59.28 205 GLY A N 1
ATOM 1516 C CA . GLY A 1 205 ? 79.162 8.818 -95.669 1.00 59.28 205 GLY A CA 1
ATOM 1517 C C . GLY A 1 205 ? 80.006 8.253 -96.823 1.00 59.28 205 GLY A C 1
ATOM 1518 O O . GLY A 1 205 ? 80.985 7.561 -96.578 1.00 59.28 205 GLY A O 1
ATOM 1519 N N . SER A 1 206 ? 79.668 8.576 -98.077 1.00 58.53 206 SER A N 1
ATOM 1520 C CA . SER A 1 206 ? 80.433 8.167 -99.268 1.00 58.53 206 SER A CA 1
ATOM 1521 C C . SER A 1 206 ? 81.473 9.199 -99.737 1.00 58.53 206 SER A C 1
ATOM 1523 O O . SER A 1 206 ? 82.091 8.990 -100.777 1.00 58.53 206 SER A O 1
ATOM 1525 N N . ARG A 1 207 ? 81.667 10.324 -99.024 1.00 56.28 207 ARG A N 1
ATOM 1526 C CA . ARG A 1 207 ? 82.612 11.387 -99.432 1.00 56.28 207 ARG A CA 1
ATOM 1527 C C . ARG A 1 207 ? 83.990 11.351 -98.754 1.00 56.28 207 ARG A C 1
ATOM 1529 O O . ARG A 1 207 ? 84.890 11.972 -99.295 1.00 56.28 207 ARG A O 1
ATOM 1536 N N . ASP A 1 208 ? 84.185 10.578 -97.682 1.00 55.97 208 ASP A N 1
ATOM 1537 C CA . ASP A 1 208 ? 85.473 10.482 -96.952 1.00 55.97 208 ASP A CA 1
ATOM 1538 C C . ASP A 1 208 ? 86.294 9.213 -97.270 1.00 55.97 208 ASP A C 1
ATOM 1540 O O . ASP A 1 208 ? 87.147 8.784 -96.498 1.00 55.97 208 ASP A O 1
ATOM 1544 N N . THR A 1 209 ? 86.075 8.592 -98.431 1.00 56.12 209 THR A N 1
ATOM 1545 C CA . THR A 1 209 ? 86.977 7.546 -98.947 1.00 56.12 209 THR A CA 1
ATOM 1546 C C . THR A 1 209 ? 87.479 7.914 -100.335 1.00 56.12 209 THR A C 1
ATOM 1548 O O . THR A 1 209 ? 87.043 7.341 -101.332 1.00 56.12 209 THR A O 1
ATOM 1551 N N . ARG A 1 210 ? 88.384 8.897 -100.393 1.00 47.47 210 ARG A N 1
ATOM 1552 C CA . ARG A 1 210 ? 89.445 9.037 -101.406 1.00 47.47 210 ARG A CA 1
ATOM 1553 C C . ARG A 1 210 ? 90.381 10.183 -101.059 1.00 47.47 210 ARG A C 1
ATOM 1555 O O . ARG A 1 210 ? 89.871 11.305 -100.870 1.00 47.47 210 ARG A O 1
#

pLDDT: mean 90.06, std 9.23, range [47.47, 98.69]

Foldseek 3Di:
DDDDLPHDPPDDDDDDCVSVVHDHPVRDDDPVNVVVVVVVVVVVVVVVVVVVVPPDPQPDDQLNHTPPDDDDDDCVSVVHDDPVNDDDPVNVVVVVVVVVVVVVVVVVVVVPDDDVVCVCVPVPDVVVVCVVVVCPVVVVCVVPDDDQPDDQLNHTPPDDDDDDCVSVVHDHPVRVVVVVVVVVVVVVVVVVVVVVVVVCCVPPVVPPPD

Secondary structure (DSSP, 8-state):
--EETTEETTS-----TGGGTPPPTTTSPPHHHHHHHHHHHHHHHHHHHHHHHHSS-TT-EETTEETTS-----TGGGTPPPTTTSPPHHHHHHHHHHHHHHHHHHHHHHHTSPPGGGTTTT-S-HHHHHHHTT-HHHHHHHHTPPPTT-EETTEESSS-----GGGGTPPPHHHHHHHHHHHHHHHHHHHHHHHHHHHHHHHTTTSS--

Sequence (210 aa):
GRKVNGKPLSADIALNAADVGAYSKGETYSRAETDKQVNDAKTAAANANNNANGRVPAGRKVNGKPLSADIALNAADVGAYSKGETYSRGEVDSRVNDVRNSANNANNNANGRLEKSKNGADIPDKNVFINNLGLTEARQKALNAVPQGRKVNGKPLAGDVWLGAGDVGAYSKGETESRITEVKSIAHNTVSGMRLSAFRNYFWGSRDTR

Radius of gyration: 78.03 Å; chains: 1; bounding box: 132×34×233 Å